Protein AF-A0A7S1AJP1-F1 (afdb_monomer_lite)

Sequence (208 aa):
EFGINFFIALSYRWLTKGHPDPEGFHLGIVTAFLKHYLDRYGLYDISNVGVFWDFGSLYQNTRVGNQEELFKEGLRASNRWYGSVHSVVWLQPHLPRDFEGAPYDQSGWCFVEASISSVIKGGDSRYDLGLLEIDDLLNKRIEWGSLRSGRMPPLSPARVAQKLKDEKKFTNDSDVEKVVMLYKSFFDTVSSSVEELEFFDCGWTAEH

Radius of gyration: 16.9 Å; chains: 1; bounding box: 44×38×43 Å

pLDDT: mean 88.77, std 7.85, range [38.59, 96.94]

Organism: Noctiluca scintillans (NCBI:txid2966)

Secondary structure (DSSP, 8-state):
---TTSEEEEEE--SSSS-S-TTSHHHHHHHHHHHHHHHHTT--SGGG-EEE-HHHHSPPSSP-TTHHHHHHHHHHHHHHHHH-TTSEEEEE----TT--S--GGGBHHHHHHHHHHHHS--GGGEEEGGGS-HHHHHHS---TTGGGTTPPPPPPHHHHHHHHHHT-B-SSTTHHHHHHHHHHHHHHHHHHH-S----TT----TT-

Structure (mmCIF, N/CA/C/O backbone):
data_AF-A0A7S1AJP1-F1
#
_entry.id   AF-A0A7S1AJP1-F1
#
loop_
_atom_site.group_PDB
_atom_site.id
_atom_site.type_symbol
_atom_site.label_atom_id
_atom_site.label_alt_id
_atom_site.label_comp_id
_atom_site.label_asym_id
_atom_site.label_entity_id
_atom_site.label_seq_id
_atom_site.pdbx_PDB_ins_code
_atom_site.Cartn_x
_atom_site.Cartn_y
_atom_site.Cartn_z
_atom_site.occupancy
_atom_site.B_iso_or_equiv
_atom_site.auth_seq_id
_atom_site.auth_comp_id
_atom_site.auth_asym_id
_atom_site.auth_atom_id
_atom_site.pdbx_PDB_model_num
ATOM 1 N N . GLU A 1 1 ? 16.947 16.618 -10.636 1.00 38.59 1 GLU A N 1
ATOM 2 C CA . GLU A 1 1 ? 15.549 16.150 -10.576 1.00 38.59 1 GLU A CA 1
ATOM 3 C C . GLU A 1 1 ? 15.550 14.747 -10.007 1.00 38.59 1 GLU A C 1
ATOM 5 O O . GLU A 1 1 ? 16.267 13.901 -10.526 1.00 38.59 1 GLU A O 1
ATOM 10 N N . PHE A 1 2 ? 14.848 14.514 -8.902 1.00 50.81 2 PHE A N 1
ATOM 11 C CA . PHE A 1 2 ? 14.665 13.156 -8.396 1.00 50.81 2 PHE A CA 1
ATOM 12 C C . PHE A 1 2 ? 13.562 12.499 -9.236 1.00 50.81 2 PHE A C 1
ATOM 14 O O . PHE A 1 2 ? 12.463 13.039 -9.326 1.00 50.81 2 PHE A O 1
ATOM 21 N N . GLY A 1 3 ? 13.878 11.394 -9.918 1.00 62.25 3 GLY A N 1
ATOM 22 C CA . GLY A 1 3 ? 12.909 10.651 -10.730 1.00 62.25 3 GLY A CA 1
ATOM 23 C C . GLY A 1 3 ? 11.814 9.987 -9.883 1.00 62.25 3 GLY A C 1
ATOM 24 O O . GLY A 1 3 ? 11.879 9.991 -8.655 1.00 62.25 3 GLY A O 1
ATOM 25 N N . ILE A 1 4 ? 10.842 9.351 -10.548 1.00 69.12 4 ILE A N 1
ATOM 26 C CA . ILE A 1 4 ? 9.683 8.654 -9.942 1.00 69.12 4 ILE A CA 1
ATOM 27 C C . ILE A 1 4 ? 10.036 7.664 -8.816 1.00 69.12 4 ILE A C 1
ATOM 29 O O . ILE A 1 4 ? 9.183 7.328 -8.005 1.00 69.12 4 ILE A O 1
ATOM 33 N N . ASN A 1 5 ? 11.294 7.224 -8.737 1.00 78.25 5 ASN A N 1
ATOM 34 C CA . ASN A 1 5 ? 11.760 6.201 -7.807 1.00 78.25 5 ASN A CA 1
ATOM 35 C C . ASN A 1 5 ? 12.020 6.709 -6.376 1.00 78.25 5 ASN A C 1
ATOM 37 O O . ASN A 1 5 ? 12.323 5.895 -5.507 1.00 78.25 5 ASN A O 1
ATOM 41 N N . PHE A 1 6 ? 11.931 8.020 -6.124 1.00 84.25 6 PHE A N 1
ATOM 42 C CA . PHE A 1 6 ? 12.255 8.617 -4.822 1.00 84.25 6 PHE A CA 1
ATOM 43 C C . PHE A 1 6 ? 11.183 8.366 -3.756 1.00 84.25 6 PHE A C 1
ATOM 45 O O . PHE A 1 6 ? 11.510 8.140 -2.594 1.00 84.25 6 PHE A O 1
ATOM 52 N N . PHE A 1 7 ? 9.902 8.437 -4.123 1.00 91.12 7 PHE A N 1
ATOM 53 C CA . PHE A 1 7 ? 8.809 8.402 -3.155 1.00 91.12 7 PHE A CA 1
ATOM 54 C C . PHE A 1 7 ? 8.041 7.086 -3.234 1.00 91.12 7 PHE A C 1
ATOM 56 O O . PHE A 1 7 ? 7.443 6.763 -4.261 1.00 91.12 7 PHE A O 1
ATOM 63 N N . ILE A 1 8 ? 8.042 6.342 -2.133 1.00 94.00 8 ILE A N 1
ATOM 64 C CA . ILE A 1 8 ? 7.454 5.010 -2.022 1.00 94.00 8 ILE A CA 1
ATOM 65 C C . ILE A 1 8 ? 6.241 5.082 -1.096 1.00 94.00 8 ILE A C 1
ATOM 67 O O . ILE A 1 8 ? 6.363 5.521 0.042 1.00 94.00 8 ILE A O 1
ATOM 71 N N . ALA A 1 9 ? 5.081 4.619 -1.546 1.00 95.19 9 ALA A N 1
ATOM 72 C CA . ALA A 1 9 ? 3.907 4.421 -0.703 1.00 95.19 9 ALA A CA 1
ATOM 73 C C . ALA A 1 9 ? 3.736 2.931 -0.387 1.00 95.19 9 ALA A C 1
ATOM 75 O O . ALA A 1 9 ? 3.595 2.106 -1.291 1.00 95.19 9 ALA A O 1
ATOM 76 N N . LEU A 1 10 ? 3.750 2.588 0.902 1.00 96.69 10 LEU A N 1
ATOM 77 C CA . LEU A 1 10 ? 3.613 1.213 1.373 1.00 96.69 10 LEU A CA 1
ATOM 78 C C . LEU A 1 10 ? 2.146 0.899 1.682 1.00 96.69 10 LEU A C 1
ATOM 80 O O . LEU A 1 10 ? 1.517 1.583 2.489 1.00 96.69 10 LEU A O 1
ATOM 84 N N . SER A 1 11 ? 1.610 -0.151 1.066 1.00 96.12 11 SER A N 1
ATOM 85 C CA . SER A 1 11 ? 0.332 -0.756 1.446 1.00 96.12 11 SER A CA 1
ATOM 86 C C . SER A 1 11 ? 0.603 -2.096 2.116 1.00 96.12 11 SER A C 1
ATOM 88 O O . SER A 1 11 ? 1.286 -2.949 1.552 1.00 96.12 11 SER A O 1
ATOM 90 N N . TYR A 1 12 ? 0.085 -2.287 3.324 1.00 96.62 12 TYR A N 1
ATOM 91 C CA . TYR A 1 12 ? 0.309 -3.488 4.126 1.00 96.62 12 TYR A CA 1
ATOM 92 C C . TYR A 1 12 ? -0.821 -3.665 5.142 1.00 96.62 12 TYR A C 1
ATOM 94 O O . TYR A 1 12 ? -1.623 -2.762 5.391 1.00 96.62 12 TYR A O 1
ATOM 102 N N . ARG A 1 13 ? -0.902 -4.854 5.738 1.00 96.00 13 ARG A N 1
ATOM 103 C CA . ARG A 1 13 ? -1.934 -5.179 6.720 1.00 96.00 13 ARG A CA 1
ATOM 104 C C . ARG A 1 13 ? -1.430 -4.909 8.135 1.00 96.00 13 ARG A C 1
ATOM 106 O O . ARG A 1 13 ? -0.468 -5.516 8.569 1.00 96.00 13 ARG A O 1
ATOM 113 N N . TRP A 1 14 ? -2.158 -4.101 8.905 1.00 94.88 14 TRP A N 1
ATOM 114 C CA . TRP A 1 14 ? -1.880 -3.954 10.341 1.00 94.88 14 TRP A CA 1
ATOM 115 C C . TRP A 1 14 ? -2.028 -5.287 11.099 1.00 94.88 14 TRP A C 1
ATOM 117 O O . TRP A 1 14 ? -3.131 -5.843 11.147 1.00 94.88 14 TRP A O 1
ATOM 127 N N . LEU A 1 15 ? -0.962 -5.762 11.744 1.00 95.31 15 LEU A N 1
ATOM 128 C CA . LEU A 1 15 ? -0.956 -7.024 12.494 1.00 95.31 15 LEU A CA 1
ATOM 129 C C . LEU A 1 15 ? -1.696 -6.925 13.831 1.00 95.31 15 LEU A C 1
ATOM 131 O O . LEU A 1 15 ? -2.292 -7.895 14.291 1.00 95.31 15 LEU A O 1
ATOM 135 N N . THR A 1 16 ? -1.709 -5.742 14.450 1.00 92.38 16 THR A N 1
ATOM 136 C CA . THR A 1 16 ? -2.459 -5.489 15.688 1.00 92.38 16 THR A CA 1
ATOM 137 C C . THR A 1 16 ? -3.200 -4.155 15.628 1.00 92.38 16 THR A C 1
ATOM 139 O O . THR A 1 16 ? -2.978 -3.349 14.728 1.00 92.38 16 THR A O 1
ATOM 142 N N . LYS A 1 17 ? -4.101 -3.905 16.589 1.00 88.00 17 LYS A N 1
ATOM 143 C CA . LYS A 1 17 ? -4.866 -2.645 16.671 1.00 88.00 17 LYS A CA 1
ATOM 144 C C . LYS A 1 17 ? -4.032 -1.440 17.124 1.00 88.00 17 LYS A C 1
ATOM 146 O O . LYS A 1 17 ? -4.431 -0.315 16.849 1.00 88.00 17 LYS A O 1
ATOM 151 N N . GLY A 1 18 ? -2.958 -1.669 17.881 1.00 88.31 18 GLY A N 1
ATOM 152 C CA . GLY A 1 18 ? -2.162 -0.605 18.497 1.00 88.31 18 GLY A CA 1
ATOM 153 C C . GLY A 1 18 ? -0.961 -0.229 17.642 1.00 88.31 18 GLY A C 1
ATOM 154 O O . GLY A 1 18 ? -0.922 0.853 17.070 1.00 88.31 18 GLY A O 1
ATOM 155 N N . HIS A 1 19 ? 0.002 -1.146 17.555 1.00 92.38 19 HIS A N 1
ATOM 156 C CA . HIS A 1 19 ? 1.160 -1.023 16.676 1.00 92.38 19 HIS A CA 1
ATOM 157 C C . HIS A 1 19 ? 0.993 -2.001 15.505 1.00 92.38 19 HIS A C 1
ATOM 159 O O . HIS A 1 19 ? 0.768 -3.191 15.742 1.00 92.38 19 HIS A O 1
ATOM 165 N N . PRO A 1 20 ? 1.088 -1.557 14.247 1.00 94.50 20 PRO A N 1
ATOM 166 C CA . PRO A 1 20 ? 0.773 -2.404 13.102 1.00 94.50 20 PRO A CA 1
ATOM 167 C C . PRO A 1 20 ? 1.834 -3.475 12.836 1.00 94.50 20 PRO A C 1
ATOM 169 O O . PRO A 1 20 ? 1.543 -4.437 12.138 1.00 94.50 20 PRO A O 1
ATOM 172 N N . ASP A 1 21 ? 3.036 -3.315 13.391 1.00 96.50 21 ASP A N 1
ATOM 173 C CA . ASP A 1 21 ? 4.170 -4.222 13.198 1.00 96.50 21 ASP A CA 1
ATOM 174 C C . ASP A 1 21 ? 5.029 -4.377 14.474 1.00 96.50 21 ASP A C 1
ATOM 176 O O . ASP A 1 21 ? 6.159 -3.896 14.518 1.00 96.50 21 ASP A O 1
ATOM 180 N N . PRO A 1 22 ? 4.474 -4.900 15.583 1.00 95.31 22 PRO A N 1
ATOM 181 C CA . PRO A 1 22 ? 5.121 -4.834 16.902 1.00 95.31 22 PRO A CA 1
ATOM 182 C C . PRO A 1 22 ? 6.473 -5.560 16.955 1.00 95.31 22 PRO A C 1
ATOM 184 O O . PRO A 1 22 ? 7.386 -5.098 17.630 1.00 95.31 22 PRO A O 1
ATOM 187 N N . GLU A 1 23 ? 6.606 -6.648 16.196 1.00 96.31 23 GLU A N 1
ATOM 188 C CA . GLU A 1 23 ? 7.813 -7.481 16.144 1.00 96.31 23 GLU A CA 1
ATOM 189 C C . GLU A 1 23 ? 8.713 -7.159 14.935 1.00 96.31 23 GLU A C 1
ATOM 191 O O . GLU A 1 23 ? 9.684 -7.866 14.673 1.00 96.31 23 GLU A O 1
ATOM 196 N N . GLY A 1 24 ? 8.400 -6.109 14.165 1.00 96.06 24 GLY A N 1
ATOM 197 C CA . GLY A 1 24 ? 9.205 -5.704 13.009 1.00 96.06 24 GLY A CA 1
ATOM 198 C C . GLY A 1 24 ? 9.153 -6.671 11.816 1.00 96.06 24 GLY A C 1
ATOM 199 O O . GLY A 1 24 ? 10.093 -6.706 11.018 1.00 96.06 24 GLY A O 1
ATOM 200 N N . PHE A 1 25 ? 8.088 -7.464 11.681 1.00 96.38 25 PHE A N 1
ATOM 201 C CA . PHE A 1 25 ? 7.885 -8.390 10.566 1.00 96.38 25 PHE A CA 1
ATOM 202 C C . PHE A 1 25 ? 7.838 -7.647 9.223 1.00 96.38 25 PHE A C 1
ATOM 204 O O . PHE A 1 25 ? 8.584 -7.972 8.294 1.00 96.38 25 PHE A O 1
ATOM 211 N N . HIS A 1 26 ? 7.002 -6.610 9.122 1.00 96.94 26 HIS A N 1
ATOM 212 C CA . HIS A 1 26 ? 6.927 -5.787 7.917 1.00 96.94 26 HIS A CA 1
ATOM 213 C C . HIS A 1 26 ? 8.214 -4.988 7.715 1.00 96.94 26 HIS A C 1
ATOM 215 O O . HIS A 1 26 ? 8.713 -4.928 6.592 1.00 96.94 26 HIS A O 1
ATOM 221 N N . LEU A 1 27 ? 8.798 -4.444 8.786 1.00 96.00 27 LEU A N 1
ATOM 222 C CA . LEU A 1 27 ? 10.066 -3.716 8.738 1.00 96.00 27 LEU A CA 1
ATOM 223 C C . LEU A 1 27 ? 11.202 -4.560 8.164 1.00 96.00 27 LEU A C 1
ATOM 225 O O . LEU A 1 27 ? 11.956 -4.058 7.329 1.00 96.00 27 LEU A O 1
ATOM 229 N N . GLY A 1 28 ? 11.304 -5.832 8.550 1.00 95.38 28 GLY A N 1
ATOM 230 C CA . GLY A 1 28 ? 12.299 -6.754 8.007 1.00 95.38 28 GLY A CA 1
ATOM 231 C C . GLY A 1 28 ? 12.177 -6.902 6.491 1.00 95.38 28 GLY A C 1
ATOM 232 O O . GLY A 1 28 ? 13.165 -6.755 5.769 1.00 95.38 28 GLY A O 1
ATOM 233 N N . ILE A 1 29 ? 10.955 -7.105 5.996 1.00 95.69 29 ILE A N 1
ATOM 234 C CA . ILE A 1 29 ? 10.696 -7.286 4.564 1.00 95.69 29 ILE A CA 1
ATOM 235 C C . ILE A 1 29 ? 10.913 -5.983 3.788 1.00 95.69 29 ILE A C 1
ATOM 237 O O . ILE A 1 29 ? 11.612 -5.982 2.775 1.00 95.69 29 ILE A O 1
ATOM 241 N N . VAL A 1 30 ? 10.372 -4.866 4.278 1.00 95.44 30 VAL A N 1
ATOM 242 C CA . VAL A 1 30 ? 10.534 -3.542 3.659 1.00 95.44 30 VAL A CA 1
ATOM 243 C C . VAL A 1 30 ? 12.012 -3.174 3.574 1.00 95.44 30 VAL A C 1
ATOM 245 O O . VAL A 1 30 ? 12.469 -2.730 2.526 1.00 95.44 30 VAL A O 1
ATOM 248 N N . THR A 1 31 ? 12.788 -3.419 4.632 1.00 93.56 31 THR A N 1
ATOM 249 C CA . THR A 1 31 ? 14.231 -3.139 4.649 1.00 93.56 31 THR A CA 1
ATOM 250 C C . THR A 1 31 ? 14.995 -4.036 3.678 1.00 93.56 31 THR A C 1
ATOM 252 O O . THR A 1 31 ? 15.899 -3.561 2.989 1.00 93.56 31 THR A O 1
ATOM 255 N N . ALA A 1 32 ? 14.655 -5.326 3.606 1.00 93.81 32 ALA A N 1
ATOM 256 C CA . ALA A 1 32 ? 15.276 -6.252 2.664 1.00 93.81 32 ALA A CA 1
ATOM 257 C C . ALA A 1 32 ? 15.012 -5.824 1.215 1.00 93.81 32 ALA A C 1
ATOM 259 O O . ALA A 1 32 ? 15.954 -5.666 0.439 1.00 93.81 32 ALA A O 1
ATOM 260 N N . PHE A 1 33 ? 13.752 -5.547 0.873 1.00 94.62 33 PHE A N 1
ATOM 261 C CA . PHE A 1 33 ? 13.379 -5.097 -0.465 1.00 94.62 33 PHE A CA 1
ATOM 262 C C . PHE A 1 33 ? 13.986 -3.733 -0.809 1.00 94.62 33 PHE A C 1
ATOM 264 O O . PHE A 1 33 ? 14.487 -3.543 -1.917 1.00 94.62 33 PHE A O 1
ATOM 271 N N . LEU A 1 34 ? 14.028 -2.805 0.152 1.00 93.12 34 LEU A N 1
ATOM 272 C CA . LEU A 1 34 ? 14.612 -1.483 -0.044 1.00 93.12 34 LEU A CA 1
ATOM 273 C C . LEU A 1 34 ? 16.091 -1.555 -0.433 1.00 93.12 34 LEU A C 1
ATOM 275 O O . LEU A 1 34 ? 16.508 -0.805 -1.306 1.00 93.12 34 LEU A O 1
ATOM 279 N N . LYS A 1 35 ? 16.880 -2.479 0.129 1.00 91.31 35 LYS A N 1
ATOM 280 C CA . LYS A 1 35 ? 18.285 -2.664 -0.281 1.00 91.31 35 LYS A CA 1
ATOM 281 C C . LYS A 1 35 ? 18.412 -3.014 -1.765 1.00 91.31 35 LYS A C 1
ATOM 283 O O . LYS A 1 35 ? 19.221 -2.410 -2.463 1.00 91.31 35 LYS A O 1
ATOM 288 N N . HIS A 1 36 ? 17.589 -3.943 -2.252 1.00 91.94 36 HIS A N 1
ATOM 289 C CA . HIS A 1 36 ? 17.562 -4.312 -3.673 1.00 91.94 36 HIS A CA 1
ATOM 290 C C . HIS A 1 36 ? 17.064 -3.169 -4.554 1.00 91.94 36 HIS A C 1
ATOM 292 O O . HIS A 1 36 ? 17.570 -2.963 -5.653 1.00 91.94 36 HIS A O 1
ATOM 298 N N . TYR A 1 37 ? 16.076 -2.419 -4.074 1.00 91.81 37 TYR A N 1
ATOM 299 C CA . TYR A 1 37 ? 15.528 -1.270 -4.784 1.00 91.81 37 TYR A CA 1
ATOM 300 C C . TYR A 1 37 ? 16.566 -0.155 -4.945 1.00 91.81 37 TYR A C 1
ATOM 302 O O . TYR A 1 37 ? 16.746 0.372 -6.042 1.00 91.81 37 TYR A O 1
ATOM 310 N N . LEU A 1 38 ? 17.288 0.164 -3.871 1.00 90.94 38 LEU A N 1
ATOM 311 C CA . LEU A 1 38 ? 18.374 1.135 -3.881 1.00 90.94 38 LEU A CA 1
ATOM 312 C C . LEU A 1 38 ? 19.472 0.734 -4.883 1.00 90.94 38 LEU A C 1
ATOM 314 O O . LEU A 1 38 ? 19.843 1.545 -5.729 1.00 90.94 38 LEU A O 1
ATOM 318 N N . ASP A 1 39 ? 19.911 -0.530 -4.861 1.00 89.62 39 ASP A N 1
ATOM 319 C CA . ASP A 1 39 ? 20.897 -1.068 -5.812 1.00 89.62 39 ASP A CA 1
ATOM 320 C C . ASP A 1 39 ? 20.411 -0.982 -7.269 1.00 89.62 39 ASP A C 1
ATOM 322 O O . ASP A 1 39 ? 21.100 -0.426 -8.126 1.00 89.62 39 ASP A O 1
ATOM 326 N N . ARG A 1 40 ? 19.176 -1.431 -7.545 1.00 88.25 40 ARG A N 1
ATOM 327 C CA . ARG A 1 40 ? 18.570 -1.398 -8.890 1.00 88.25 40 ARG A CA 1
ATOM 328 C C . ARG A 1 40 ? 18.596 -0.008 -9.515 1.00 88.25 40 ARG A C 1
ATOM 330 O O . ARG A 1 40 ? 18.800 0.111 -10.723 1.00 88.25 40 ARG A O 1
ATOM 337 N N . TYR A 1 41 ? 18.312 1.015 -8.719 1.00 87.94 41 TYR A N 1
ATOM 338 C CA . TYR A 1 41 ? 18.176 2.386 -9.202 1.00 87.94 41 TYR A CA 1
ATOM 339 C C . TYR A 1 41 ? 19.430 3.238 -8.967 1.00 87.94 41 TYR A C 1
ATOM 341 O O . TYR A 1 41 ? 19.399 4.435 -9.250 1.00 87.94 41 TYR A O 1
ATOM 349 N N . GLY A 1 42 ? 20.531 2.645 -8.487 1.00 86.88 42 GLY A N 1
ATOM 350 C CA . GLY A 1 42 ? 21.775 3.366 -8.206 1.00 86.88 42 GLY A CA 1
ATOM 351 C C . GLY A 1 42 ? 21.612 4.445 -7.131 1.00 86.88 42 GLY A C 1
ATOM 352 O O . GLY A 1 42 ? 22.249 5.495 -7.203 1.00 86.88 42 GLY A O 1
ATOM 353 N N . LEU A 1 43 ? 20.721 4.216 -6.166 1.00 84.19 43 LEU A N 1
ATOM 354 C CA . LEU A 1 43 ? 20.477 5.092 -5.025 1.00 84.19 43 LEU A CA 1
ATOM 355 C C . LEU A 1 43 ? 21.369 4.617 -3.876 1.00 84.19 43 LEU A C 1
ATOM 357 O O . LEU A 1 43 ? 21.050 3.667 -3.173 1.00 84.19 43 LEU A O 1
ATOM 361 N N . TYR A 1 44 ? 22.531 5.240 -3.710 1.00 76.25 44 TYR A N 1
ATOM 362 C CA . TYR A 1 44 ? 23.553 4.740 -2.783 1.00 76.25 44 TYR A CA 1
ATOM 363 C C . TYR A 1 44 ? 23.326 5.147 -1.318 1.00 76.25 44 TYR A C 1
ATOM 365 O O . TYR A 1 44 ? 24.053 4.681 -0.442 1.00 76.25 44 TYR A O 1
ATOM 373 N N . ASP A 1 45 ? 22.333 5.997 -1.041 1.00 80.19 45 ASP A N 1
ATOM 374 C CA . ASP A 1 45 ? 21.975 6.441 0.306 1.00 80.19 45 ASP A CA 1
ATOM 375 C C . ASP A 1 45 ? 20.455 6.351 0.529 1.00 80.19 45 ASP A C 1
ATOM 377 O O . ASP A 1 45 ? 19.652 6.750 -0.315 1.00 80.19 45 ASP A O 1
ATOM 381 N N . ILE A 1 46 ? 20.053 5.864 1.705 1.00 79.50 46 ILE A N 1
ATOM 382 C CA . ILE A 1 46 ? 18.655 5.833 2.148 1.00 79.50 46 ILE A CA 1
ATOM 383 C C . ILE A 1 46 ? 18.049 7.240 2.242 1.00 79.50 46 ILE A C 1
ATOM 385 O O . ILE A 1 46 ? 16.841 7.395 2.094 1.00 79.50 46 ILE A O 1
ATOM 389 N N . SER A 1 47 ? 18.876 8.280 2.409 1.00 83.62 47 SER A N 1
ATOM 390 C CA . SER A 1 47 ? 18.443 9.680 2.327 1.00 83.62 47 SER A CA 1
ATOM 391 C C . SER A 1 47 ? 17.901 10.069 0.942 1.00 83.62 47 SER A C 1
ATOM 393 O O . SER A 1 47 ? 17.301 11.131 0.781 1.00 83.62 47 SER A O 1
ATOM 395 N N . ASN A 1 48 ? 18.090 9.215 -0.071 1.00 84.44 48 ASN A N 1
ATOM 396 C CA . ASN A 1 48 ? 17.588 9.405 -1.429 1.00 84.44 48 ASN A CA 1
ATOM 397 C C . ASN A 1 48 ? 16.205 8.787 -1.659 1.00 84.44 48 ASN A C 1
ATOM 399 O O . ASN A 1 48 ? 15.759 8.749 -2.804 1.00 84.44 48 ASN A O 1
ATOM 403 N N . VAL A 1 49 ? 15.531 8.297 -0.616 1.00 90.44 49 VAL A N 1
ATOM 404 C CA . VAL A 1 49 ? 14.148 7.827 -0.715 1.00 90.44 49 VAL A CA 1
ATOM 405 C C . VAL A 1 49 ? 13.295 8.338 0.443 1.00 90.44 49 VAL A C 1
ATOM 407 O O . VAL A 1 49 ? 13.756 8.483 1.574 1.00 90.44 49 VAL A O 1
ATOM 410 N N . GLY A 1 50 ? 12.019 8.581 0.165 1.00 92.50 50 GLY A N 1
ATOM 411 C CA . GLY A 1 50 ? 10.987 8.811 1.168 1.00 92.50 50 GLY A CA 1
ATOM 412 C C . GLY A 1 50 ? 9.987 7.663 1.152 1.00 92.50 50 GLY A C 1
ATOM 413 O O . GLY A 1 50 ? 9.417 7.370 0.104 1.00 92.50 50 GLY A O 1
ATOM 414 N N . VAL A 1 51 ? 9.750 7.032 2.303 1.00 93.75 51 VAL A N 1
ATOM 415 C CA . VAL A 1 51 ? 8.721 5.993 2.443 1.00 93.75 51 VAL A CA 1
ATOM 416 C C . VAL A 1 51 ? 7.534 6.571 3.201 1.00 93.75 51 VAL A C 1
ATOM 418 O O . VAL A 1 51 ? 7.624 6.853 4.394 1.00 93.75 51 VAL A O 1
ATOM 421 N N . PHE A 1 52 ? 6.405 6.721 2.514 1.00 95.00 52 PHE A N 1
ATOM 422 C CA . PHE A 1 52 ? 5.117 6.898 3.160 1.00 95.00 52 PHE A CA 1
ATOM 423 C C . PHE A 1 52 ? 4.678 5.561 3.754 1.00 95.00 52 PHE A C 1
ATOM 425 O O . PHE A 1 52 ? 4.206 4.659 3.057 1.00 95.00 52 PHE A O 1
ATOM 432 N N . TRP A 1 53 ? 4.860 5.462 5.065 1.00 94.81 53 TRP A N 1
ATOM 433 C CA . TRP A 1 53 ? 4.388 4.369 5.900 1.00 94.81 53 TRP A CA 1
ATOM 434 C C . TRP A 1 53 ? 3.314 4.928 6.827 1.00 94.81 53 TRP A C 1
ATOM 436 O O . TRP A 1 53 ? 3.640 5.689 7.736 1.00 94.81 53 TRP A O 1
ATOM 446 N N . ASP A 1 54 ? 2.048 4.595 6.577 1.00 91.19 54 ASP A N 1
ATOM 447 C CA . ASP A 1 54 ? 0.867 5.202 7.210 1.00 91.19 54 ASP A CA 1
ATOM 448 C C . ASP A 1 54 ? 1.007 5.472 8.724 1.00 91.19 54 ASP A C 1
ATOM 450 O O . ASP A 1 54 ? 0.793 6.593 9.179 1.00 91.19 54 ASP A O 1
ATOM 454 N N . PHE A 1 55 ? 1.446 4.485 9.499 1.00 93.25 55 PHE A N 1
ATOM 455 C CA . PHE A 1 55 ? 1.579 4.550 10.943 1.00 93.25 55 PHE A CA 1
ATOM 456 C C . PHE A 1 55 ? 2.690 5.503 11.375 1.00 93.25 55 PHE A C 1
ATOM 458 O O . PHE A 1 55 ? 2.489 6.313 12.276 1.00 93.25 55 PHE A O 1
ATOM 465 N N . GLY A 1 56 ? 3.843 5.440 10.702 1.00 92.50 56 GLY A N 1
ATOM 466 C CA . GLY A 1 56 ? 4.975 6.332 10.957 1.00 92.50 56 GLY A CA 1
ATOM 467 C C . GLY A 1 56 ? 4.796 7.738 10.376 1.00 92.50 56 GLY A C 1
ATOM 468 O O . GLY A 1 56 ? 5.481 8.665 10.799 1.00 92.50 56 GLY A O 1
ATOM 469 N N . SER A 1 57 ? 3.880 7.907 9.420 1.00 94.44 57 SER A N 1
ATOM 470 C CA . SER A 1 57 ? 3.674 9.157 8.676 1.00 94.44 57 SER A CA 1
ATOM 471 C C . SER A 1 57 ? 2.474 9.968 9.169 1.00 94.44 57 SER A C 1
ATOM 473 O O . SER A 1 57 ? 2.363 11.150 8.849 1.00 94.44 57 SER A O 1
ATOM 475 N N . LEU A 1 58 ? 1.560 9.354 9.925 1.00 93.56 58 LEU A N 1
ATOM 476 C CA . LEU A 1 58 ? 0.343 9.983 10.438 1.00 93.56 58 LEU A CA 1
ATOM 477 C C . LEU A 1 58 ? 0.320 9.966 11.971 1.00 93.56 58 LEU A C 1
ATOM 479 O O . LEU A 1 58 ? 0.859 9.063 12.607 1.00 93.56 58 LEU A O 1
ATOM 483 N N . TYR A 1 59 ? -0.358 10.942 12.582 1.00 94.50 59 TYR A N 1
ATOM 484 C CA . TYR A 1 59 ? -0.538 10.952 14.035 1.00 94.50 59 TYR A CA 1
ATOM 485 C C . TYR A 1 59 ? -1.401 9.777 14.510 1.00 94.50 59 TYR A C 1
ATOM 487 O O . TYR A 1 59 ? -2.522 9.568 14.036 1.00 94.50 59 TYR A O 1
ATOM 495 N N . GLN A 1 60 ? -0.906 9.063 15.517 1.00 92.00 60 GLN A N 1
ATOM 496 C CA . GLN A 1 60 ? -1.585 7.928 16.141 1.00 92.00 60 GLN A CA 1
ATOM 497 C C . GLN A 1 60 ? -2.327 8.348 17.413 1.00 92.00 60 GLN A C 1
ATOM 499 O O . GLN A 1 60 ? -2.136 9.447 17.931 1.00 92.00 60 GLN A O 1
ATOM 504 N N . ASN A 1 61 ? -3.206 7.481 17.911 1.00 87.81 61 ASN A N 1
ATOM 505 C CA . ASN A 1 61 ? -3.927 7.746 19.155 1.00 87.81 61 ASN A CA 1
ATOM 506 C C . ASN A 1 61 ? -3.011 7.598 20.388 1.00 87.81 61 ASN A C 1
ATOM 508 O O . ASN A 1 61 ? -2.142 6.732 20.402 1.00 87.81 61 ASN A O 1
ATOM 512 N N . THR A 1 62 ? -3.205 8.369 21.464 1.00 90.81 62 THR A N 1
ATOM 513 C CA . THR A 1 62 ? -4.171 9.479 21.627 1.00 90.81 62 THR A CA 1
ATOM 514 C C . THR A 1 62 ? -3.595 10.792 21.088 1.00 90.81 62 THR A C 1
ATOM 516 O O . THR A 1 62 ? -2.521 11.215 21.510 1.00 90.81 62 THR A O 1
ATOM 519 N N . ARG A 1 63 ? -4.328 11.456 20.187 1.00 93.69 63 ARG A N 1
ATOM 520 C CA . ARG A 1 63 ? -3.914 12.714 19.545 1.00 93.69 63 ARG A CA 1
ATOM 521 C C . ARG A 1 63 ? -4.164 13.926 20.443 1.00 93.69 63 ARG A C 1
ATOM 523 O O . ARG A 1 63 ? -5.180 13.984 21.133 1.00 93.69 63 ARG A O 1
ATOM 530 N N . VAL A 1 64 ? -3.274 14.916 20.396 1.00 94.50 64 VAL A N 1
ATOM 531 C CA . VAL A 1 64 ? -3.345 16.159 21.189 1.00 94.50 64 VAL A CA 1
ATOM 532 C C . VAL A 1 64 ? -3.247 17.414 20.318 1.00 94.50 64 VAL A C 1
ATOM 534 O O . VAL A 1 64 ? -2.575 17.421 19.290 1.00 94.50 64 VAL A O 1
ATOM 537 N N . GLY A 1 65 ? -3.900 18.506 20.726 1.00 94.88 65 GLY A N 1
ATOM 538 C CA . GLY A 1 65 ? -3.856 19.776 19.990 1.00 94.88 65 GLY A CA 1
ATOM 539 C C . GLY A 1 65 ? -4.416 19.656 18.567 1.00 94.88 65 GLY A C 1
ATOM 540 O O . GLY A 1 65 ? -5.519 19.150 18.375 1.00 94.88 65 GLY A O 1
ATOM 541 N N . ASN A 1 66 ? -3.649 20.099 17.568 1.00 95.81 66 ASN A N 1
ATOM 542 C CA . ASN A 1 66 ? -4.028 20.039 16.150 1.00 95.81 66 ASN A CA 1
ATOM 543 C C . ASN A 1 66 ? -3.758 18.674 15.484 1.00 95.81 66 ASN A C 1
ATOM 545 O O . ASN A 1 66 ? -3.998 18.513 14.289 1.00 95.81 66 ASN A O 1
ATOM 549 N N . GLN A 1 67 ? -3.279 17.670 16.224 1.00 96.56 67 GLN A N 1
ATOM 550 C CA . GLN A 1 67 ? -2.933 16.365 15.652 1.00 96.56 67 GLN A CA 1
ATOM 551 C C . GLN A 1 67 ? -4.131 15.636 15.028 1.00 96.56 67 GLN A C 1
ATOM 553 O O . GLN A 1 67 ? -3.961 14.921 14.046 1.00 96.56 67 GLN A O 1
ATOM 558 N N . GLU A 1 68 ? -5.342 15.805 15.566 1.00 95.12 68 GLU A N 1
ATOM 559 C CA . GLU A 1 68 ? -6.561 15.207 14.998 1.00 95.12 68 GLU A CA 1
ATOM 560 C C . GLU A 1 68 ? -6.914 15.801 13.626 1.00 95.12 68 GLU A C 1
ATOM 562 O O . GLU A 1 68 ? -7.353 15.084 12.726 1.00 95.12 68 GLU A O 1
ATOM 567 N N . GLU A 1 69 ? -6.702 17.105 13.449 1.00 94.94 69 GLU A N 1
ATOM 568 C CA . GLU A 1 69 ? -6.886 17.789 12.169 1.00 94.94 69 GLU A CA 1
ATOM 569 C C . GLU A 1 69 ? -5.823 17.338 11.163 1.00 94.94 69 GLU A C 1
ATOM 571 O O . GLU A 1 69 ? -6.169 16.844 10.090 1.00 94.94 69 GLU A O 1
ATOM 576 N N . LEU A 1 70 ? -4.548 17.366 11.562 1.00 95.06 70 LEU A N 1
ATOM 577 C CA . LEU A 1 70 ? -3.431 16.918 10.726 1.00 95.06 70 LEU A CA 1
ATOM 578 C C . LEU A 1 70 ? -3.538 15.435 10.344 1.00 95.06 70 LEU A C 1
ATOM 580 O O . LEU A 1 70 ? -3.205 15.062 9.221 1.00 95.06 70 LEU A O 1
ATOM 584 N N . PHE A 1 71 ? -4.051 14.579 11.233 1.00 93.06 71 PHE A N 1
ATOM 585 C CA . PHE A 1 71 ? -4.347 13.186 10.900 1.00 93.06 71 PHE A CA 1
ATOM 586 C C . PHE A 1 71 ? -5.402 13.083 9.797 1.00 93.06 71 PHE A C 1
ATOM 588 O O . PHE A 1 71 ? -5.211 12.336 8.841 1.00 93.06 71 PHE A O 1
ATOM 595 N N . LYS A 1 72 ? -6.509 13.828 9.904 1.00 89.62 72 LYS A N 1
ATOM 596 C CA . LYS A 1 72 ? -7.572 13.819 8.888 1.00 89.62 72 LYS A CA 1
ATOM 597 C C . LYS A 1 72 ? -7.075 14.344 7.548 1.00 89.62 72 LYS A C 1
ATOM 599 O O . LYS A 1 72 ? -7.430 13.780 6.514 1.00 89.62 72 LYS A O 1
ATOM 604 N N . GLU A 1 73 ? -6.271 15.401 7.552 1.00 90.62 73 GLU A N 1
ATOM 605 C CA . GLU A 1 73 ? -5.652 15.939 6.340 1.00 90.62 73 GLU A CA 1
ATOM 606 C C . GLU A 1 73 ? -4.687 14.935 5.709 1.00 90.62 73 GLU A C 1
ATOM 608 O O . GLU A 1 73 ? -4.812 14.632 4.522 1.00 90.62 73 GLU A O 1
ATOM 613 N N . GLY A 1 74 ? -3.790 14.353 6.507 1.00 90.94 74 GLY A N 1
ATOM 614 C CA . GLY A 1 74 ? -2.839 13.344 6.049 1.00 90.94 74 GLY A CA 1
ATOM 615 C C . GLY A 1 74 ? -3.524 12.083 5.519 1.00 90.94 74 GLY A C 1
ATOM 616 O O . GLY A 1 74 ? -3.164 11.593 4.451 1.00 90.94 74 GLY A O 1
ATOM 617 N N . LEU A 1 75 ? -4.569 11.602 6.197 1.00 87.94 75 LEU A N 1
ATOM 618 C CA . LEU A 1 75 ? -5.357 10.451 5.754 1.00 87.94 75 LEU A CA 1
ATOM 619 C C . LEU A 1 75 ? -6.123 10.738 4.454 1.00 87.94 75 LEU A C 1
ATOM 621 O O . LEU A 1 75 ? -6.252 9.864 3.610 1.00 87.94 75 LEU A O 1
ATOM 625 N N . ARG A 1 76 ? -6.623 11.961 4.245 1.00 82.75 76 ARG A N 1
ATOM 626 C CA . ARG A 1 76 ? -7.214 12.344 2.948 1.00 82.75 76 ARG A CA 1
ATOM 627 C C . ARG A 1 76 ? -6.154 12.436 1.851 1.00 82.75 76 ARG A C 1
ATOM 629 O O . ARG A 1 76 ? -6.435 12.120 0.696 1.00 82.75 76 ARG A O 1
ATOM 636 N N . ALA A 1 77 ? -4.951 12.890 2.196 1.00 83.81 77 ALA A N 1
ATOM 637 C CA . ALA A 1 77 ? -3.839 13.013 1.264 1.00 83.81 77 ALA A CA 1
ATOM 638 C C . ALA A 1 77 ? -3.215 11.658 0.891 1.00 83.81 77 ALA A C 1
ATOM 640 O O . ALA A 1 77 ? -2.670 11.552 -0.207 1.00 83.81 77 ALA A O 1
ATOM 641 N N . SER A 1 78 ? -3.330 10.622 1.732 1.00 83.38 78 SER A N 1
ATOM 642 C CA . SER A 1 78 ? -2.705 9.310 1.496 1.00 83.38 78 SER A CA 1
ATOM 643 C C . SER A 1 78 ? -3.111 8.678 0.164 1.00 83.38 78 SER A C 1
ATOM 645 O O . SER A 1 78 ? -2.267 8.144 -0.552 1.00 83.38 78 SER A O 1
ATOM 647 N N . ASN A 1 79 ? -4.365 8.838 -0.259 1.00 77.38 79 ASN A N 1
ATOM 648 C CA . ASN A 1 79 ? -4.822 8.355 -1.565 1.00 77.38 79 ASN A CA 1
ATOM 649 C C . ASN A 1 79 ? -4.089 8.995 -2.738 1.00 77.38 79 ASN A C 1
ATOM 651 O O . ASN A 1 79 ? -3.916 8.353 -3.771 1.00 77.38 79 ASN A O 1
ATOM 655 N N . ARG A 1 80 ? -3.647 10.252 -2.600 1.00 82.44 80 ARG A N 1
ATOM 656 C CA . ARG A 1 80 ? -2.825 10.887 -3.633 1.00 82.44 80 ARG A CA 1
ATOM 657 C C . ARG A 1 80 ? -1.489 10.175 -3.738 1.00 82.44 80 ARG A C 1
ATOM 659 O O . ARG A 1 80 ? -1.003 10.002 -4.842 1.00 82.44 80 ARG A O 1
ATOM 666 N N . TRP A 1 81 ? -0.924 9.709 -2.629 1.00 85.31 81 TRP A N 1
ATOM 667 C CA . TRP A 1 81 ? 0.319 8.942 -2.634 1.00 85.31 81 TRP A CA 1
ATOM 668 C C . TRP A 1 81 ? 0.139 7.572 -3.275 1.00 85.31 81 TRP A C 1
ATOM 670 O O . TRP A 1 81 ? 0.929 7.218 -4.143 1.00 85.31 81 TRP A O 1
ATOM 680 N N . TYR A 1 82 ? -0.924 6.834 -2.952 1.00 88.94 82 TYR A N 1
ATOM 681 C CA . TYR A 1 82 ? -1.205 5.563 -3.630 1.00 88.94 82 TYR A CA 1
ATOM 682 C C . TYR A 1 82 ? -1.544 5.762 -5.112 1.00 88.94 82 TYR A C 1
ATOM 684 O O . TYR A 1 82 ? -1.151 4.954 -5.948 1.00 88.94 82 TYR A O 1
ATOM 692 N N . GLY A 1 83 ? -2.204 6.865 -5.463 1.00 86.62 83 GLY A N 1
ATOM 693 C CA . GLY A 1 83 ? -2.655 7.158 -6.821 1.00 86.62 83 GLY A CA 1
ATOM 694 C C . GLY A 1 83 ? -1.639 7.865 -7.718 1.00 86.62 83 GLY A C 1
ATOM 695 O O . GLY A 1 83 ? -1.704 7.689 -8.918 1.00 86.62 83 GLY A O 1
ATOM 696 N N . SER A 1 84 ? -0.670 8.616 -7.190 1.00 86.00 84 SER A N 1
ATOM 697 C CA . SER A 1 84 ? 0.177 9.546 -7.968 1.00 86.00 84 SER A CA 1
ATOM 698 C C . SER A 1 84 ? 1.122 8.868 -8.964 1.00 86.00 84 SER A C 1
ATOM 700 O O . SER A 1 84 ? 1.880 7.981 -8.596 1.00 86.00 84 SER A O 1
ATOM 702 N N . VAL A 1 85 ? 1.201 9.351 -10.204 1.00 84.06 85 VAL A N 1
ATOM 703 C CA . VAL A 1 85 ? 2.208 8.884 -11.185 1.00 84.06 85 VAL A CA 1
ATOM 704 C C . VAL A 1 85 ? 3.661 9.174 -10.771 1.00 84.06 85 VAL A C 1
ATOM 706 O O . VAL A 1 85 ? 4.593 8.628 -11.350 1.00 84.06 85 VAL A O 1
ATOM 709 N N . HIS A 1 86 ? 3.866 10.012 -9.751 1.00 86.12 86 HIS A N 1
ATOM 710 C CA . HIS A 1 86 ? 5.183 10.356 -9.207 1.00 86.12 86 HIS A CA 1
ATOM 711 C C . HIS A 1 86 ? 5.557 9.558 -7.950 1.00 86.12 86 HIS A C 1
ATOM 713 O O . HIS A 1 86 ? 6.512 9.917 -7.263 1.00 86.12 86 HIS A O 1
ATOM 719 N N . SER A 1 87 ? 4.802 8.508 -7.621 1.00 90.12 87 SER A N 1
ATOM 720 C CA . SER A 1 87 ? 5.123 7.583 -6.536 1.00 90.12 87 SER A CA 1
ATOM 721 C C . SER A 1 87 ? 5.219 6.149 -7.035 1.00 90.12 87 SER A C 1
ATOM 723 O O . SER A 1 87 ? 4.477 5.726 -7.926 1.00 90.12 87 SER A O 1
ATOM 725 N N . VAL A 1 88 ? 6.086 5.378 -6.386 1.00 92.38 88 VAL A N 1
ATOM 726 C CA . VAL A 1 88 ? 6.106 3.921 -6.488 1.00 92.38 88 VAL A CA 1
ATOM 727 C C . VAL A 1 88 ? 5.265 3.345 -5.356 1.00 92.38 88 VAL A C 1
ATOM 729 O O . VAL A 1 88 ? 5.395 3.764 -4.210 1.00 92.38 88 VAL A O 1
ATOM 732 N N . VAL A 1 89 ? 4.393 2.384 -5.649 1.00 94.00 89 VAL A N 1
ATOM 733 C CA . VAL A 1 89 ? 3.617 1.684 -4.615 1.00 94.00 89 VAL A CA 1
ATOM 734 C C . VAL A 1 89 ? 4.174 0.290 -4.391 1.00 94.00 89 VAL A C 1
ATOM 736 O O . VAL A 1 89 ? 4.355 -0.471 -5.340 1.00 94.00 89 VAL A O 1
ATOM 739 N N . TRP A 1 90 ? 4.416 -0.050 -3.130 1.00 95.62 90 TRP A N 1
ATOM 740 C CA . TRP A 1 90 ? 4.754 -1.405 -2.707 1.00 95.62 90 TRP A CA 1
ATOM 741 C C . TRP A 1 90 ? 3.544 -2.019 -2.022 1.00 95.62 90 TRP A C 1
ATOM 743 O O . TRP A 1 90 ? 3.073 -1.498 -1.009 1.00 95.62 90 TRP A O 1
ATOM 753 N N . LEU A 1 91 ? 3.045 -3.120 -2.574 1.00 95.56 91 LEU A N 1
ATOM 754 C CA . LEU A 1 91 ? 2.055 -3.949 -1.904 1.00 95.56 91 LEU A CA 1
ATOM 755 C C . LEU A 1 91 ? 2.792 -5.029 -1.137 1.00 95.56 91 LEU A C 1
ATOM 757 O O . LEU A 1 91 ? 3.509 -5.833 -1.728 1.00 95.56 91 LEU A O 1
ATOM 761 N N . GLN A 1 92 ? 2.614 -5.034 0.175 1.00 96.56 92 GLN A N 1
ATOM 762 C CA . GLN A 1 92 ? 3.180 -6.031 1.055 1.00 96.56 92 GLN A CA 1
ATOM 763 C C . GLN A 1 92 ? 2.059 -6.894 1.668 1.00 96.56 92 GLN A C 1
ATOM 765 O O . GLN A 1 92 ? 1.552 -6.564 2.746 1.00 96.56 92 GLN A O 1
ATOM 770 N N . PRO A 1 93 ? 1.678 -8.003 1.000 1.00 96.19 93 PRO A N 1
ATOM 771 C CA . PRO A 1 93 ? 0.636 -8.905 1.471 1.00 96.19 93 PRO A CA 1
ATOM 772 C C . PRO A 1 93 ? 1.108 -10.022 2.416 1.00 96.19 93 PRO A C 1
ATOM 774 O O . PRO A 1 93 ? 0.256 -10.715 2.968 1.00 96.19 93 PRO A O 1
ATOM 777 N N . HIS A 1 94 ? 2.417 -10.228 2.605 1.00 96.38 94 HIS A N 1
ATOM 778 C CA . HIS A 1 94 ? 2.959 -11.236 3.522 1.00 96.38 94 HIS A CA 1
ATOM 779 C C . HIS A 1 94 ? 2.498 -10.988 4.955 1.00 96.38 94 HIS A C 1
ATOM 781 O O . HIS A 1 94 ? 2.403 -9.846 5.411 1.00 96.38 94 HIS A O 1
ATOM 787 N N . LEU A 1 95 ? 2.266 -12.082 5.677 1.00 96.69 95 LEU A N 1
ATOM 788 C CA . LEU A 1 95 ? 1.780 -12.095 7.053 1.00 96.69 95 LEU A CA 1
ATOM 789 C C . LEU A 1 95 ? 2.565 -13.133 7.870 1.00 96.69 95 LEU A C 1
ATOM 791 O O . LEU A 1 95 ? 3.017 -14.134 7.302 1.00 96.69 95 LEU A O 1
ATOM 795 N N . PRO A 1 96 ? 2.712 -12.938 9.193 1.00 96.06 96 PRO A N 1
ATOM 796 C CA . PRO A 1 96 ? 3.191 -13.987 10.084 1.00 96.06 96 PRO A CA 1
ATOM 797 C C . PRO A 1 96 ? 2.360 -15.268 9.932 1.00 96.06 96 PRO A C 1
ATOM 799 O O . PRO A 1 96 ? 1.149 -15.211 9.714 1.00 96.06 96 PRO A O 1
ATOM 802 N N . ARG A 1 97 ? 3.004 -16.436 10.056 1.00 92.75 97 ARG A N 1
ATOM 803 C CA . ARG A 1 97 ? 2.349 -17.746 9.852 1.00 92.75 97 ARG A CA 1
ATOM 804 C C . ARG A 1 97 ? 1.184 -17.996 10.814 1.00 92.75 97 ARG A C 1
ATOM 806 O O . ARG A 1 97 ? 0.273 -18.745 10.484 1.00 92.75 97 ARG A O 1
ATOM 813 N N . ASP A 1 98 ? 1.248 -17.398 11.992 1.00 93.31 98 ASP A N 1
ATOM 814 C CA . ASP A 1 98 ? 0.297 -17.486 13.097 1.00 93.31 98 ASP A CA 1
ATOM 815 C C . ASP A 1 98 ? -0.685 -16.302 13.145 1.00 93.31 98 ASP A C 1
ATOM 817 O O . ASP A 1 98 ? -1.418 -16.139 14.117 1.00 93.31 98 ASP A O 1
ATOM 821 N N . PHE A 1 99 ? -0.732 -15.463 12.106 1.00 95.06 99 PHE A N 1
ATOM 822 C CA . PHE A 1 99 ? -1.653 -14.334 12.065 1.00 95.06 99 PHE A CA 1
ATOM 823 C C . PHE A 1 99 ? -3.116 -14.788 11.919 1.00 95.06 99 PHE A C 1
ATOM 825 O O . PHE A 1 99 ? -3.524 -15.320 10.889 1.00 95.06 99 PHE A O 1
ATOM 832 N N . GLU A 1 100 ? -3.933 -14.506 12.935 1.00 91.31 100 GLU A N 1
ATOM 833 C CA . GLU A 1 100 ? -5.355 -14.893 12.987 1.00 91.31 100 GLU A CA 1
ATOM 834 C C . GLU A 1 100 ? -6.313 -13.861 12.351 1.00 91.31 100 GLU A C 1
ATOM 836 O O . GLU A 1 100 ? -7.535 -14.034 12.346 1.00 91.31 100 GLU A O 1
ATOM 841 N N . GLY A 1 101 ? -5.787 -12.745 11.840 1.00 91.00 101 GLY A N 1
ATOM 842 C CA . GLY A 1 101 ? -6.591 -11.667 11.272 1.00 91.00 101 GLY A CA 1
ATOM 843 C C . GLY A 1 101 ? -7.004 -11.885 9.814 1.00 91.00 101 GLY A C 1
ATOM 844 O O . GLY A 1 101 ? -6.682 -12.873 9.163 1.00 91.00 101 GLY A O 1
ATOM 845 N N . ALA A 1 102 ? -7.736 -10.908 9.272 1.00 93.12 102 ALA A N 1
ATOM 846 C CA . ALA A 1 102 ? -8.077 -10.889 7.852 1.00 93.12 102 ALA A CA 1
ATOM 847 C C . ALA A 1 102 ? -6.807 -10.765 6.987 1.00 93.12 102 ALA A C 1
ATOM 849 O O . ALA A 1 102 ? -6.063 -9.798 7.207 1.00 93.12 102 ALA A O 1
ATOM 850 N N . PRO A 1 103 ? -6.601 -11.657 5.997 1.00 95.06 103 PRO A N 1
ATOM 851 C CA . PRO A 1 103 ? -5.520 -11.540 5.025 1.00 95.06 103 PRO A CA 1
ATOM 852 C C . PRO A 1 103 ? -5.515 -10.193 4.293 1.00 95.06 103 PRO A C 1
ATOM 854 O O . PRO A 1 103 ? -6.518 -9.472 4.284 1.00 95.06 103 PRO A O 1
ATOM 857 N N . TYR A 1 104 ? -4.386 -9.851 3.671 1.00 95.75 104 TYR A N 1
ATOM 858 C CA . TYR A 1 104 ? -4.188 -8.563 3.002 1.00 95.75 104 TYR A CA 1
ATOM 859 C C . TYR A 1 104 ? -5.277 -8.255 1.964 1.00 95.75 104 TYR A C 1
ATOM 861 O O . TYR A 1 104 ? -5.914 -7.206 2.025 1.00 95.75 104 TYR A O 1
ATOM 869 N N . ASP A 1 105 ? -5.560 -9.192 1.063 1.00 91.94 105 ASP A N 1
ATOM 870 C CA . ASP A 1 105 ? -6.560 -9.059 -0.003 1.00 91.94 105 ASP A CA 1
ATOM 871 C C . ASP A 1 105 ? -8.000 -8.951 0.528 1.00 91.94 105 ASP A C 1
ATOM 873 O O . ASP A 1 105 ? -8.889 -8.430 -0.154 1.00 91.94 105 ASP A O 1
ATOM 877 N N . GLN A 1 106 ? -8.238 -9.418 1.755 1.00 95.44 106 GLN A N 1
ATOM 878 C CA . GLN A 1 106 ? -9.526 -9.342 2.441 1.00 95.44 106 GLN A CA 1
ATOM 879 C C . GLN A 1 106 ? -9.709 -8.036 3.223 1.00 95.44 106 GLN A C 1
ATOM 881 O O . GLN A 1 106 ? -10.830 -7.722 3.615 1.00 95.44 106 GLN A O 1
ATOM 886 N N . SER A 1 107 ? -8.651 -7.256 3.448 1.00 95.31 107 SER A N 1
ATOM 887 C CA . SER A 1 107 ? -8.741 -5.946 4.099 1.00 95.31 107 SER A CA 1
ATOM 888 C C . SER A 1 107 ? -9.322 -4.903 3.146 1.00 95.31 107 SER A C 1
ATOM 890 O O . SER A 1 107 ? -8.808 -4.702 2.046 1.00 95.31 107 SER A O 1
ATOM 892 N N . GLY A 1 108 ? -10.375 -4.198 3.569 1.00 94.88 108 GLY A N 1
ATOM 893 C CA . GLY A 1 108 ? -11.003 -3.156 2.749 1.00 94.88 108 GLY A CA 1
ATOM 894 C C . GLY A 1 108 ? -10.069 -1.986 2.421 1.00 94.88 108 GLY A C 1
ATOM 895 O O . GLY A 1 108 ? -10.078 -1.496 1.293 1.00 94.88 108 GLY A O 1
ATOM 896 N N . TRP A 1 109 ? -9.214 -1.593 3.372 1.00 93.44 109 TRP A N 1
ATOM 897 C CA . TRP A 1 109 ? -8.187 -0.564 3.168 1.00 93.44 109 TRP A CA 1
ATOM 898 C C . TRP A 1 109 ? -7.155 -1.001 2.124 1.00 93.44 109 TRP A C 1
ATOM 900 O O . TRP A 1 109 ? -7.002 -0.342 1.098 1.00 93.44 109 TRP A O 1
ATOM 910 N N . CYS A 1 110 ? -6.534 -2.166 2.330 1.00 94.81 110 CYS A N 1
ATOM 911 C CA . CYS A 1 110 ? -5.515 -2.704 1.428 1.00 94.81 110 CYS A CA 1
ATOM 912 C C . CYS A 1 110 ? -6.072 -2.933 0.015 1.00 94.81 110 CYS A C 1
ATOM 914 O O . CYS A 1 110 ? -5.411 -2.629 -0.975 1.00 94.81 110 CYS A O 1
ATOM 916 N N . PHE A 1 111 ? -7.317 -3.408 -0.092 1.00 94.31 111 PHE A N 1
ATOM 917 C CA . PHE A 1 111 ? -8.005 -3.566 -1.370 1.00 94.31 111 PHE A CA 1
ATOM 918 C C . PHE A 1 111 ? -8.135 -2.238 -2.130 1.00 94.31 111 PHE A C 1
ATOM 920 O O . PHE A 1 111 ? -7.847 -2.190 -3.328 1.00 94.31 111 PHE A O 1
ATOM 927 N N . VAL A 1 112 ? -8.546 -1.155 -1.461 1.00 93.31 112 VAL A N 1
ATOM 928 C CA . VAL A 1 112 ? -8.673 0.161 -2.106 1.00 93.31 112 VAL A CA 1
ATOM 929 C C . VAL A 1 112 ? -7.316 0.757 -2.452 1.00 93.31 112 VAL A C 1
ATOM 931 O O . VAL A 1 112 ? -7.167 1.269 -3.555 1.00 93.31 112 VAL A O 1
ATOM 934 N N . GLU A 1 113 ? -6.313 0.641 -1.587 1.00 93.50 113 GLU A N 1
ATOM 935 C CA . GLU A 1 113 ? -4.946 1.095 -1.875 1.00 93.50 113 GLU A CA 1
ATOM 936 C C . GLU A 1 113 ? -4.362 0.375 -3.100 1.00 93.50 113 GLU A C 1
ATOM 938 O O . GLU A 1 113 ? -3.865 1.014 -4.033 1.00 93.50 113 GLU A O 1
ATOM 943 N N . ALA A 1 114 ? -4.505 -0.954 -3.152 1.00 91.81 114 ALA A N 1
ATOM 944 C CA . ALA A 1 114 ? -4.091 -1.764 -4.289 1.00 91.81 114 ALA A CA 1
ATOM 945 C C . ALA A 1 114 ? -4.844 -1.376 -5.572 1.00 91.81 114 ALA A C 1
ATOM 947 O O . ALA A 1 114 ? -4.214 -1.261 -6.624 1.00 91.81 114 ALA A O 1
ATOM 948 N N . SER A 1 115 ? -6.153 -1.117 -5.478 1.00 91.06 115 SER A N 1
ATOM 949 C CA . SER A 1 115 ? -6.994 -0.709 -6.613 1.00 91.06 115 SER A CA 1
ATOM 950 C C . SER A 1 115 ? -6.662 0.696 -7.116 1.00 91.06 115 SER A C 1
ATOM 952 O O . SER A 1 115 ? -6.620 0.926 -8.315 1.00 91.06 115 SER A O 1
ATOM 954 N N . ILE A 1 116 ? -6.408 1.653 -6.222 1.00 90.56 116 ILE A N 1
ATOM 955 C CA . ILE A 1 116 ? -6.006 3.023 -6.579 1.00 90.56 116 ILE A CA 1
ATOM 956 C C . ILE A 1 116 ? -4.639 3.003 -7.270 1.00 90.56 116 ILE A C 1
ATOM 958 O O . ILE A 1 116 ? -4.441 3.661 -8.292 1.00 90.56 116 ILE A O 1
ATOM 962 N N . SER A 1 117 ? -3.701 2.212 -6.741 1.00 89.38 117 SER A N 1
ATOM 963 C CA . SER A 1 117 ? -2.346 2.124 -7.289 1.00 89.38 117 SER A CA 1
ATOM 964 C C . SER A 1 117 ? -2.264 1.491 -8.677 1.00 89.38 117 SER A C 1
ATOM 966 O O . SER A 1 117 ? -1.261 1.686 -9.359 1.00 89.38 117 SER A O 1
ATOM 968 N N . SER A 1 118 ? -3.284 0.744 -9.113 1.00 86.00 118 SER A N 1
ATOM 969 C CA . SER A 1 118 ? -3.274 0.070 -10.412 1.00 86.00 118 SER A CA 1
ATOM 970 C C . SER A 1 118 ? -3.775 0.930 -11.573 1.00 86.00 118 SER A C 1
ATOM 972 O O . SER A 1 118 ? -3.519 0.569 -12.721 1.00 86.00 118 SER A O 1
ATOM 974 N N . VAL A 1 119 ? -4.458 2.050 -11.299 1.00 81.69 119 VAL A N 1
ATOM 975 C CA . VAL A 1 119 ? -5.237 2.779 -12.316 1.00 81.69 119 VAL A CA 1
ATOM 976 C C . VAL A 1 119 ? -4.375 3.563 -13.297 1.00 81.69 119 VAL A C 1
ATOM 978 O O . VAL A 1 119 ? -4.520 3.392 -14.500 1.00 81.69 119 VAL A O 1
ATOM 981 N N . ILE A 1 120 ? -3.508 4.441 -12.791 1.00 76.31 120 ILE A N 1
ATOM 982 C CA . ILE A 1 120 ? -2.775 5.405 -13.634 1.00 76.31 120 ILE A CA 1
ATOM 983 C C . ILE A 1 120 ? -1.272 5.142 -13.691 1.00 76.31 120 ILE A C 1
ATOM 985 O O . ILE A 1 120 ? -0.550 5.816 -14.416 1.00 76.31 120 ILE A O 1
ATOM 989 N N . LYS A 1 121 ? -0.776 4.200 -12.887 1.00 75.94 121 LYS A N 1
ATOM 990 C CA . LYS A 1 121 ? 0.652 3.905 -12.814 1.00 75.94 121 LYS A CA 1
ATOM 991 C C . LYS A 1 121 ? 1.072 2.982 -13.951 1.00 75.94 121 LYS A C 1
ATOM 993 O O . LYS A 1 121 ? 0.443 1.944 -14.151 1.00 75.94 121 LYS A O 1
ATOM 998 N N . GLY A 1 122 ? 2.185 3.318 -14.601 1.00 68.62 122 GLY A N 1
ATOM 999 C CA . GLY A 1 122 ? 2.898 2.379 -15.464 1.00 68.62 122 GLY A CA 1
ATOM 1000 C C . GLY A 1 122 ? 3.479 1.212 -14.659 1.00 68.62 122 GLY A C 1
ATOM 1001 O O . GLY A 1 122 ? 3.631 1.291 -13.434 1.00 68.62 122 GLY A O 1
ATOM 1002 N N . GLY A 1 123 ? 3.819 0.116 -15.342 1.00 65.62 123 GLY A N 1
ATOM 1003 C CA . GLY A 1 123 ? 4.254 -1.131 -14.697 1.00 65.62 123 GLY A CA 1
ATOM 1004 C C . GLY A 1 123 ? 5.461 -0.984 -13.755 1.00 65.62 123 GLY A C 1
ATOM 1005 O O . GLY A 1 123 ? 5.566 -1.717 -12.778 1.00 65.62 123 GLY A O 1
ATOM 1006 N N . ASP A 1 124 ? 6.353 -0.020 -13.997 1.00 73.75 124 ASP A N 1
ATOM 1007 C CA . ASP A 1 124 ? 7.536 0.256 -13.163 1.00 73.75 124 ASP A CA 1
ATOM 1008 C C . ASP A 1 124 ? 7.238 0.969 -11.831 1.00 73.75 124 ASP A C 1
ATOM 1010 O O . ASP A 1 124 ? 8.130 1.092 -10.991 1.00 73.75 124 ASP A O 1
ATOM 1014 N N . SER A 1 125 ? 6.005 1.433 -11.612 1.00 85.38 125 SER A N 1
ATOM 1015 C CA . SER A 1 125 ? 5.628 2.241 -10.443 1.00 85.38 125 SER A CA 1
ATOM 1016 C C . SER A 1 125 ? 4.742 1.490 -9.443 1.00 85.38 125 SER A C 1
ATOM 1018 O O . SER A 1 125 ? 4.182 2.094 -8.526 1.00 85.38 125 SER A O 1
ATOM 1020 N N . ARG A 1 126 ? 4.619 0.165 -9.578 1.00 90.38 126 ARG A N 1
ATOM 1021 C CA . ARG A 1 126 ? 3.891 -0.694 -8.636 1.00 90.38 126 ARG A CA 1
ATOM 1022 C C . ARG A 1 126 ? 4.558 -2.064 -8.526 1.00 90.38 126 ARG A C 1
ATOM 1024 O O . ARG A 1 126 ? 4.677 -2.770 -9.521 1.00 90.38 126 ARG A O 1
ATOM 1031 N N . TYR A 1 127 ? 4.918 -2.457 -7.309 1.00 93.00 127 TYR A N 1
ATOM 1032 C CA . TYR A 1 127 ? 5.529 -3.750 -7.005 1.00 93.00 127 TYR A CA 1
ATOM 1033 C C . TYR A 1 127 ? 4.677 -4.528 -6.005 1.00 93.00 127 TYR A C 1
ATOM 1035 O O . TYR A 1 127 ? 4.352 -4.008 -4.938 1.00 93.00 127 TYR A O 1
ATOM 1043 N N . ASP A 1 128 ? 4.327 -5.766 -6.344 1.00 93.94 128 ASP A N 1
ATOM 1044 C CA . ASP A 1 128 ? 3.691 -6.719 -5.438 1.00 93.94 128 ASP A CA 1
ATOM 1045 C C . ASP A 1 128 ? 4.751 -7.643 -4.828 1.00 93.94 128 ASP A C 1
ATOM 1047 O O . ASP A 1 128 ? 5.322 -8.505 -5.498 1.00 93.94 128 ASP A O 1
ATOM 1051 N N . LEU A 1 129 ? 5.039 -7.431 -3.544 1.00 94.75 129 LEU A N 1
ATOM 1052 C CA . LEU A 1 129 ? 6.049 -8.182 -2.804 1.00 94.75 129 LEU A CA 1
ATOM 1053 C C . LEU A 1 129 ? 5.546 -9.586 -2.439 1.00 94.75 129 LEU A C 1
ATOM 1055 O O . LEU A 1 129 ? 6.359 -10.440 -2.093 1.00 94.75 129 LEU A O 1
ATOM 1059 N N . GLY A 1 130 ? 4.239 -9.852 -2.548 1.00 93.38 130 GLY A N 1
ATOM 1060 C CA . GLY A 1 130 ? 3.654 -11.182 -2.364 1.00 93.38 130 GLY A CA 1
ATOM 1061 C C . GLY A 1 130 ? 4.060 -12.181 -3.438 1.00 93.38 130 GLY A C 1
ATOM 1062 O O . GLY A 1 130 ? 3.926 -13.382 -3.236 1.00 93.38 130 GLY A O 1
ATOM 1063 N N . LEU A 1 131 ? 4.586 -11.691 -4.562 1.00 92.31 131 LEU A N 1
ATOM 1064 C CA . LEU A 1 131 ? 5.136 -12.514 -5.639 1.00 92.31 131 LEU A CA 1
ATOM 1065 C C . LEU A 1 131 ? 6.586 -12.952 -5.371 1.00 92.31 131 LEU A C 1
ATOM 1067 O O . LEU A 1 131 ? 7.189 -13.619 -6.211 1.00 92.31 131 LEU A O 1
ATOM 1071 N N . LEU A 1 132 ? 7.146 -12.578 -4.216 1.00 91.75 132 LEU A N 1
ATOM 1072 C CA . LEU A 1 132 ? 8.446 -13.030 -3.735 1.00 91.75 132 LEU A CA 1
ATOM 1073 C C . LEU A 1 132 ? 8.278 -13.925 -2.522 1.00 91.75 132 LEU A C 1
ATOM 1075 O O . LEU A 1 132 ? 7.564 -13.580 -1.584 1.00 91.75 132 LEU A O 1
ATOM 1079 N N . GLU A 1 133 ? 9.044 -15.007 -2.485 1.00 90.56 133 GLU A N 1
ATOM 1080 C CA . GLU A 1 133 ? 9.279 -15.717 -1.236 1.00 90.56 133 GLU A CA 1
ATOM 1081 C C . GLU A 1 133 ? 10.160 -14.863 -0.312 1.00 90.56 133 GLU A C 1
ATOM 1083 O O . GLU A 1 133 ? 11.110 -14.208 -0.753 1.00 90.56 133 GLU A O 1
ATOM 1088 N N . ILE A 1 134 ? 9.879 -14.884 0.994 1.00 86.81 134 ILE A N 1
ATOM 1089 C CA . ILE A 1 134 ? 10.647 -14.098 1.977 1.00 86.81 134 ILE A CA 1
ATOM 1090 C C . ILE A 1 134 ? 12.134 -14.491 1.963 1.00 86.81 134 ILE A C 1
ATOM 1092 O O . ILE A 1 134 ? 13.005 -13.631 2.093 1.00 86.81 134 ILE A O 1
ATOM 1096 N N . ASP A 1 135 ? 12.443 -15.767 1.735 1.00 85.12 135 ASP A N 1
ATOM 1097 C CA . ASP A 1 135 ? 13.826 -16.245 1.648 1.00 85.12 135 ASP A CA 1
ATOM 1098 C C . ASP A 1 135 ? 14.574 -15.676 0.430 1.00 85.12 135 ASP A C 1
ATOM 1100 O O . ASP A 1 135 ? 15.792 -15.464 0.493 1.00 85.12 135 ASP A O 1
ATOM 1104 N N . ASP A 1 136 ? 13.858 -15.381 -0.660 1.00 86.00 136 ASP A N 1
ATOM 1105 C CA . ASP A 1 136 ? 14.433 -14.820 -1.884 1.00 86.00 136 ASP A CA 1
ATOM 1106 C C . ASP A 1 136 ? 14.818 -13.354 -1.689 1.00 86.00 136 ASP A C 1
ATOM 1108 O O . ASP A 1 136 ? 15.893 -12.943 -2.129 1.00 86.00 136 ASP A O 1
ATOM 1112 N N . LEU A 1 137 ? 14.007 -12.591 -0.946 1.00 82.00 137 LEU A N 1
ATOM 1113 C CA . LEU A 1 137 ? 14.318 -11.210 -0.558 1.00 82.00 137 LEU A CA 1
ATOM 1114 C C . LEU A 1 137 ? 15.645 -11.098 0.197 1.00 82.00 137 LEU A C 1
ATOM 1116 O O . LEU A 1 137 ? 16.355 -10.100 0.065 1.00 82.00 137 LEU A O 1
ATOM 1120 N N . LEU A 1 138 ? 15.977 -12.107 0.999 1.00 76.81 138 LEU A N 1
ATOM 1121 C CA . LEU A 1 138 ? 17.165 -12.091 1.845 1.00 76.81 138 LEU A CA 1
ATOM 1122 C C . LEU A 1 138 ? 18.419 -12.591 1.122 1.00 76.81 138 LEU A C 1
ATOM 1124 O O . LEU A 1 138 ? 19.516 -12.144 1.450 1.00 76.81 138 LEU A O 1
ATOM 1128 N N . ASN A 1 139 ? 18.274 -13.503 0.153 1.00 76.94 139 ASN A N 1
ATOM 1129 C CA . ASN A 1 139 ? 19.403 -14.309 -0.323 1.00 76.94 139 ASN A CA 1
ATOM 1130 C C . ASN A 1 139 ? 19.587 -14.353 -1.848 1.00 76.94 139 ASN A C 1
ATOM 1132 O O . ASN A 1 139 ? 20.574 -14.929 -2.311 1.00 76.94 139 ASN A O 1
ATOM 1136 N N . LYS A 1 140 ? 18.669 -13.797 -2.648 1.00 81.31 140 LYS A N 1
ATOM 1137 C CA . LYS A 1 140 ? 18.695 -13.925 -4.115 1.00 81.31 140 LYS A CA 1
ATOM 1138 C C . LYS A 1 140 ? 18.584 -12.579 -4.828 1.00 81.31 140 LYS A C 1
ATOM 1140 O O . LYS A 1 140 ? 18.233 -11.560 -4.242 1.00 81.31 140 LYS A O 1
ATOM 1145 N N . ARG A 1 141 ? 18.904 -12.585 -6.127 1.00 81.38 141 ARG A N 1
ATOM 1146 C CA . ARG A 1 141 ? 18.574 -11.474 -7.031 1.00 81.38 141 ARG A CA 1
ATOM 1147 C C . ARG A 1 141 ? 17.072 -11.472 -7.303 1.00 81.38 141 ARG A C 1
ATOM 1149 O O . ARG A 1 141 ? 16.484 -12.532 -7.487 1.00 81.38 141 ARG A O 1
ATOM 1156 N N . ILE A 1 142 ? 16.487 -10.279 -7.356 1.00 88.75 142 ILE A N 1
ATOM 1157 C CA . ILE A 1 142 ? 15.060 -10.083 -7.613 1.00 88.75 142 ILE A CA 1
ATOM 1158 C C . ILE A 1 142 ? 14.789 -10.030 -9.121 1.00 88.75 142 ILE A C 1
ATOM 1160 O O . ILE A 1 142 ? 15.370 -9.213 -9.838 1.00 88.75 142 ILE A O 1
ATOM 1164 N N . GLU A 1 143 ? 13.845 -10.848 -9.583 1.00 88.62 143 GLU A N 1
ATOM 1165 C CA . GLU A 1 143 ? 13.282 -10.780 -10.935 1.00 88.62 143 GLU A CA 1
ATOM 1166 C C . GLU A 1 143 ? 12.185 -9.703 -11.002 1.00 88.62 143 GLU A C 1
ATOM 1168 O O . GLU A 1 143 ? 10.998 -9.963 -10.852 1.00 88.62 143 GLU A O 1
ATOM 1173 N N . TRP A 1 144 ? 12.577 -8.447 -11.216 1.00 88.62 144 TRP A N 1
ATOM 1174 C CA . TRP A 1 144 ? 11.693 -7.272 -11.100 1.00 88.62 144 TRP A CA 1
ATOM 1175 C C . TRP A 1 144 ? 10.460 -7.258 -12.010 1.00 88.62 144 TRP A C 1
ATOM 1177 O O . TRP A 1 144 ? 9.483 -6.571 -11.704 1.00 88.62 144 TRP A O 1
ATOM 1187 N N . GLY A 1 145 ? 10.513 -7.963 -13.142 1.00 86.56 145 GLY A N 1
ATOM 1188 C CA . GLY A 1 145 ? 9.389 -8.056 -14.072 1.00 86.56 145 GLY A CA 1
ATOM 1189 C C . GLY A 1 145 ? 8.222 -8.862 -13.501 1.00 86.56 145 GLY A C 1
ATOM 1190 O O . GLY A 1 145 ? 7.071 -8.485 -13.711 1.00 86.56 145 GLY A O 1
ATOM 1191 N N . SER A 1 146 ? 8.498 -9.919 -12.725 1.00 87.00 146 SER A N 1
ATOM 1192 C CA . SER A 1 146 ? 7.445 -10.789 -12.184 1.00 87.00 146 SER A CA 1
ATOM 1193 C C . SER A 1 146 ? 6.571 -10.061 -11.165 1.00 87.00 146 SER A C 1
ATOM 1195 O O . SER A 1 146 ? 5.363 -10.276 -11.149 1.00 87.00 146 SER A O 1
ATOM 1197 N N . LEU A 1 147 ? 7.150 -9.122 -10.411 1.00 88.75 147 LEU A N 1
ATOM 1198 C CA . LEU A 1 147 ? 6.502 -8.338 -9.347 1.00 88.75 147 LEU A CA 1
ATOM 1199 C C . LEU A 1 147 ? 5.371 -7.415 -9.814 1.00 88.75 147 LEU A C 1
ATOM 1201 O O . LEU A 1 147 ? 4.706 -6.777 -8.999 1.00 88.75 147 LEU A O 1
ATOM 1205 N N . ARG A 1 148 ? 5.192 -7.286 -11.126 1.00 84.19 148 ARG A N 1
ATOM 1206 C CA . ARG A 1 148 ? 4.209 -6.400 -11.764 1.00 84.19 148 ARG A CA 1
ATOM 1207 C C . ARG A 1 148 ? 2.971 -7.162 -12.229 1.00 84.19 148 ARG A C 1
ATOM 1209 O O . ARG A 1 148 ? 1.991 -6.549 -12.647 1.00 84.19 148 ARG A O 1
ATOM 1216 N N . SER A 1 149 ? 3.030 -8.491 -12.168 1.00 77.56 149 SER A N 1
ATOM 1217 C CA . SER A 1 149 ? 1.975 -9.383 -12.635 1.00 77.56 149 SER A CA 1
ATOM 1218 C C . SER A 1 149 ? 0.712 -9.236 -11.789 1.00 77.56 149 SER A C 1
ATOM 1220 O O . SER A 1 149 ? 0.769 -8.892 -10.610 1.00 77.56 149 SER A O 1
ATOM 1222 N N . GLY A 1 150 ? -0.448 -9.519 -12.385 1.00 76.88 150 GLY A N 1
ATOM 1223 C CA . GLY A 1 150 ? -1.718 -9.541 -11.652 1.00 76.88 150 GLY A CA 1
ATOM 1224 C C . GLY A 1 150 ? -2.275 -8.159 -11.305 1.00 76.88 150 GLY A C 1
ATOM 1225 O O . GLY A 1 150 ? -3.152 -8.045 -10.449 1.00 76.88 150 GLY A O 1
ATOM 1226 N N . ARG A 1 151 ? -1.798 -7.092 -11.962 1.00 81.81 151 ARG A N 1
ATOM 1227 C CA . ARG A 1 151 ? -2.417 -5.768 -11.856 1.00 81.81 151 ARG A CA 1
ATOM 1228 C C . ARG A 1 151 ? -3.860 -5.841 -12.362 1.00 81.81 151 ARG A C 1
ATOM 1230 O O . ARG A 1 151 ? -4.111 -6.268 -13.485 1.00 81.81 151 ARG A O 1
ATOM 1237 N N . MET A 1 152 ? -4.805 -5.419 -11.530 1.00 83.00 152 MET A N 1
ATOM 1238 C CA . MET A 1 152 ? -6.222 -5.405 -11.889 1.00 83.00 152 MET A CA 1
ATOM 1239 C C . MET A 1 152 ? -6.611 -4.034 -12.453 1.00 83.00 152 MET A C 1
ATOM 1241 O O . MET A 1 152 ? -6.191 -3.018 -11.883 1.00 83.00 152 MET A O 1
ATOM 1245 N N . PRO A 1 153 ? -7.413 -3.974 -13.530 1.00 85.25 153 PRO A N 1
ATOM 1246 C CA . PRO A 1 153 ? -8.035 -2.722 -13.944 1.00 85.25 153 PRO A CA 1
ATOM 1247 C C . PRO A 1 153 ? -8.916 -2.153 -12.811 1.00 85.25 153 PRO A C 1
ATOM 1249 O O . PRO A 1 153 ? -9.374 -2.903 -11.944 1.00 85.25 153 PRO A O 1
ATOM 1252 N N . PRO A 1 154 ? -9.166 -0.832 -12.772 1.00 84.69 154 PRO A N 1
ATOM 1253 C CA . PRO A 1 154 ? -10.105 -0.262 -11.813 1.00 84.69 154 PRO A CA 1
ATOM 1254 C C . PRO A 1 154 ? -11.512 -0.825 -12.014 1.00 84.69 154 PRO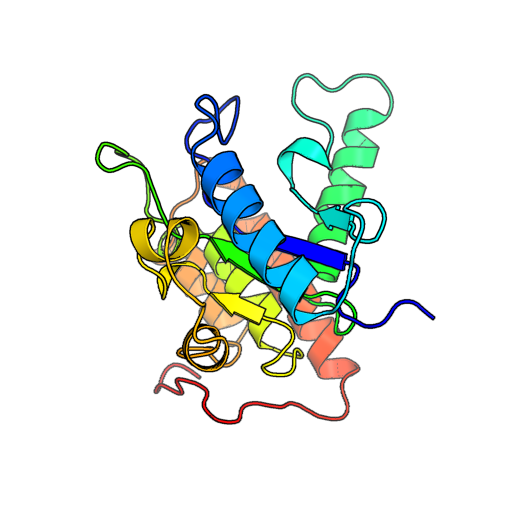 A C 1
ATOM 1256 O O . PRO A 1 154 ? -12.008 -0.909 -13.135 1.00 84.69 154 PRO A O 1
ATOM 1259 N N . LEU A 1 155 ? -12.187 -1.125 -10.909 1.00 92.00 155 LEU A N 1
ATOM 1260 C CA . LEU A 1 155 ? -13.620 -1.400 -10.906 1.00 92.00 155 LEU A CA 1
ATOM 1261 C C . LEU A 1 155 ? -14.413 -0.089 -10.838 1.00 92.00 155 LEU A C 1
ATOM 1263 O O . LEU A 1 155 ? -13.924 0.936 -10.369 1.00 92.00 155 LEU A O 1
ATOM 1267 N N . SER A 1 156 ? -15.682 -0.108 -11.244 1.00 93.12 156 SER A N 1
ATOM 1268 C CA . SER A 1 156 ? -16.543 1.063 -11.037 1.00 93.12 156 SER A CA 1
ATOM 1269 C C . SER A 1 156 ? -16.714 1.376 -9.537 1.00 93.12 156 SER A C 1
ATOM 1271 O O . SER A 1 156 ? -16.725 0.452 -8.713 1.00 93.12 156 SER A O 1
ATOM 1273 N N . PRO A 1 157 ? -16.938 2.648 -9.142 1.00 95.44 157 PRO A N 1
ATOM 1274 C CA . PRO A 1 157 ? -17.211 2.996 -7.746 1.00 95.44 157 PRO A CA 1
ATOM 1275 C C . PRO A 1 157 ? -18.375 2.208 -7.131 1.00 95.44 157 PRO A C 1
ATOM 1277 O O . PRO A 1 157 ? -18.321 1.849 -5.957 1.00 95.44 157 PRO A O 1
ATOM 1280 N N . ALA A 1 158 ? -19.404 1.887 -7.924 1.00 95.88 158 ALA A N 1
ATOM 1281 C CA . ALA A 1 158 ? -20.533 1.071 -7.481 1.00 95.88 158 ALA A CA 1
ATOM 1282 C C . ALA A 1 158 ? -20.108 -0.370 -7.153 1.00 95.88 158 ALA A C 1
ATOM 1284 O O . ALA A 1 158 ? -20.499 -0.907 -6.115 1.00 95.88 158 ALA A O 1
ATOM 1285 N N . ARG A 1 159 ? -19.266 -0.983 -7.997 1.00 95.19 159 ARG A N 1
ATOM 1286 C CA . ARG A 1 159 ? -18.756 -2.337 -7.757 1.00 95.19 159 ARG A CA 1
ATOM 1287 C C . ARG A 1 159 ? -17.804 -2.364 -6.565 1.00 95.19 159 ARG A C 1
ATOM 1289 O O . ARG A 1 159 ? -17.944 -3.240 -5.719 1.00 95.19 159 ARG A O 1
ATOM 1296 N N . VAL A 1 160 ? -16.901 -1.388 -6.437 1.00 94.81 160 VAL A N 1
ATOM 1297 C CA . VAL A 1 160 ? -16.038 -1.260 -5.248 1.00 94.81 160 VAL A CA 1
ATOM 1298 C C . VAL A 1 160 ? -16.872 -1.119 -3.979 1.00 94.81 160 VAL A C 1
ATOM 1300 O O . VAL A 1 160 ? -16.614 -1.834 -3.016 1.00 94.81 160 VAL A O 1
ATOM 1303 N N . ALA A 1 161 ? -17.904 -0.272 -3.982 1.00 96.00 161 ALA A N 1
ATOM 1304 C CA . ALA A 1 161 ? -18.782 -0.111 -2.827 1.00 96.00 161 ALA A CA 1
ATOM 1305 C C . ALA A 1 161 ? -19.481 -1.416 -2.431 1.00 96.00 161 ALA A C 1
ATOM 1307 O O . ALA A 1 161 ? -19.544 -1.741 -1.246 1.00 96.00 161 ALA A O 1
ATOM 1308 N N . GLN A 1 162 ? -19.944 -2.188 -3.415 1.00 96.12 162 GLN A N 1
ATOM 1309 C CA . GLN A 1 162 ? -20.524 -3.503 -3.171 1.00 96.12 162 GLN A CA 1
ATOM 1310 C C . GLN A 1 162 ? -19.505 -4.467 -2.550 1.00 96.12 162 GLN A C 1
ATOM 1312 O O . GLN A 1 162 ? -19.776 -5.042 -1.503 1.00 96.12 162 GLN A O 1
ATOM 1317 N N . LYS A 1 163 ? -18.306 -4.601 -3.133 1.00 95.31 163 LYS A N 1
ATOM 1318 C CA . LYS A 1 163 ? -17.273 -5.510 -2.606 1.00 95.31 163 LYS A CA 1
ATOM 1319 C C . LYS A 1 163 ? -16.824 -5.107 -1.201 1.00 95.31 163 LYS A C 1
ATOM 1321 O O . LYS A 1 163 ? -16.649 -5.968 -0.345 1.00 95.31 163 LYS A O 1
ATOM 1326 N N . LEU A 1 164 ? -16.671 -3.808 -0.940 1.00 95.56 164 LEU A N 1
ATOM 1327 C CA . LEU A 1 164 ? -16.311 -3.297 0.385 1.00 95.56 164 LEU A CA 1
ATOM 1328 C C . LEU A 1 164 ? -17.357 -3.635 1.450 1.00 95.56 164 LEU A C 1
ATOM 1330 O O . LEU A 1 164 ? -16.988 -3.866 2.596 1.00 95.56 164 LEU A O 1
ATOM 1334 N N . LYS A 1 165 ? -18.637 -3.667 1.073 1.00 93.94 165 LYS A N 1
ATOM 1335 C CA . LYS A 1 165 ? -19.744 -3.985 1.974 1.00 93.94 165 LYS A CA 1
ATOM 1336 C C . LYS A 1 165 ? -19.946 -5.489 2.166 1.00 93.94 165 LYS A C 1
ATOM 1338 O O . LYS A 1 165 ? -20.197 -5.924 3.285 1.00 93.94 165 LYS A O 1
ATOM 1343 N N . ASP A 1 166 ? -19.859 -6.254 1.082 1.00 94.06 166 ASP A N 1
ATOM 1344 C CA . ASP A 1 166 ? -20.315 -7.646 1.050 1.00 94.06 166 ASP A CA 1
ATOM 1345 C C . ASP A 1 166 ? -19.166 -8.652 1.234 1.00 94.06 166 ASP A C 1
ATOM 1347 O O . ASP A 1 166 ? -19.393 -9.772 1.688 1.00 94.06 166 ASP A O 1
ATOM 1351 N N . GLU A 1 167 ? -17.932 -8.276 0.876 1.00 94.81 167 GLU A N 1
ATOM 1352 C CA . GLU A 1 167 ? -16.798 -9.207 0.786 1.00 94.81 167 GLU A CA 1
ATOM 1353 C C . GLU A 1 167 ? -15.610 -8.814 1.677 1.00 94.81 167 GLU A C 1
ATOM 1355 O O . GLU A 1 167 ? -14.912 -9.689 2.191 1.00 94.81 167 GLU A O 1
ATOM 1360 N N . LYS A 1 168 ? -15.334 -7.514 1.848 1.00 95.56 168 LYS A N 1
ATOM 1361 C CA . LYS A 1 168 ? -14.130 -7.045 2.555 1.00 95.56 168 LYS A CA 1
ATOM 1362 C C . LYS A 1 168 ? -14.349 -6.869 4.052 1.00 95.56 168 LYS A C 1
ATOM 1364 O O . LYS A 1 168 ? -15.445 -6.609 4.536 1.00 95.56 168 LYS A O 1
ATOM 1369 N N . LYS A 1 169 ? -13.253 -6.996 4.797 1.00 94.19 169 LYS A N 1
ATOM 1370 C CA . LYS A 1 169 ? -13.209 -6.918 6.255 1.00 94.19 169 LYS A CA 1
ATOM 1371 C C . LYS A 1 169 ? -12.613 -5.593 6.707 1.00 94.19 169 LYS A C 1
ATOM 1373 O O . LYS A 1 169 ? -11.605 -5.128 6.170 1.00 94.19 169 LYS A O 1
ATOM 1378 N N . PHE A 1 170 ? -13.206 -5.041 7.757 1.00 90.75 170 PHE A N 1
ATOM 1379 C CA . PHE A 1 170 ? -12.743 -3.841 8.437 1.00 90.75 170 PHE A CA 1
ATOM 1380 C C . PHE A 1 170 ? -12.575 -4.121 9.926 1.00 90.75 170 PHE A C 1
ATOM 1382 O O . PHE A 1 170 ? -13.302 -4.914 10.517 1.00 90.75 170 PHE A O 1
ATOM 1389 N N . THR A 1 171 ? -11.607 -3.452 10.546 1.00 83.62 171 THR A N 1
ATOM 1390 C CA . THR A 1 171 ? -11.459 -3.474 12.010 1.00 83.62 171 THR A CA 1
ATOM 1391 C C . THR A 1 171 ? -12.510 -2.582 12.687 1.00 83.62 171 THR A C 1
ATOM 1393 O O . THR A 1 171 ? -12.786 -2.745 13.875 1.00 83.62 171 THR A O 1
ATOM 1396 N N . ASN A 1 172 ? -13.080 -1.633 11.937 1.00 82.06 172 ASN A N 1
ATOM 1397 C CA . ASN A 1 172 ? -14.098 -0.689 12.373 1.00 82.06 172 ASN A CA 1
ATOM 1398 C C . ASN A 1 172 ? -15.114 -0.479 11.241 1.00 82.06 172 ASN A C 1
ATOM 1400 O O . ASN A 1 172 ? -14.762 0.066 10.197 1.00 82.06 172 ASN A O 1
ATOM 1404 N N . ASP A 1 173 ? -16.370 -0.862 11.460 1.00 80.12 173 ASP A N 1
ATOM 1405 C CA . ASP A 1 173 ? -17.424 -0.784 10.438 1.00 80.12 173 ASP A CA 1
ATOM 1406 C C . ASP A 1 173 ? -17.668 0.648 9.931 1.00 80.12 173 ASP A C 1
ATOM 1408 O O . ASP A 1 173 ? -18.042 0.845 8.776 1.00 80.12 173 ASP A O 1
ATOM 1412 N N . SER A 1 174 ? -17.374 1.673 10.744 1.00 84.31 174 SER A N 1
ATOM 1413 C CA . SER A 1 174 ? -17.463 3.077 10.307 1.00 84.31 174 SER A CA 1
ATOM 1414 C C . SER A 1 174 ? -16.450 3.453 9.219 1.00 84.31 174 SER A C 1
ATOM 1416 O O . SER A 1 174 ? -16.558 4.528 8.627 1.00 84.31 174 SER A O 1
ATOM 1418 N N . ASP A 1 175 ? -15.449 2.611 8.956 1.00 88.00 175 ASP A N 1
ATOM 1419 C CA . ASP A 1 175 ? -14.467 2.849 7.902 1.00 88.00 175 ASP A CA 1
ATOM 1420 C C . ASP A 1 175 ? -14.985 2.464 6.515 1.00 88.00 175 ASP A C 1
ATOM 1422 O O . ASP A 1 175 ? -14.464 2.991 5.534 1.00 88.00 175 ASP A O 1
ATOM 1426 N N . VAL A 1 176 ? -16.032 1.635 6.407 1.00 92.56 176 VAL A N 1
ATOM 1427 C CA . VAL A 1 176 ? -16.586 1.213 5.108 1.00 92.56 176 VAL A CA 1
ATOM 1428 C C . VAL A 1 176 ? -16.984 2.433 4.277 1.00 92.56 176 VAL A C 1
ATOM 1430 O O . VAL A 1 176 ? -16.475 2.627 3.175 1.00 92.56 176 VAL A O 1
ATOM 1433 N N . GLU A 1 177 ? -17.839 3.304 4.820 1.00 92.19 177 GLU A N 1
ATOM 1434 C CA . GLU A 1 177 ? -18.303 4.508 4.117 1.00 92.19 177 GLU A CA 1
ATOM 1435 C C . GLU A 1 177 ? -17.149 5.453 3.772 1.00 92.19 177 GLU A C 1
ATOM 1437 O O . GLU A 1 177 ? -17.111 6.022 2.679 1.00 92.19 177 GLU A O 1
ATOM 1442 N N . LYS A 1 178 ? -16.170 5.585 4.676 1.00 90.31 178 LYS A N 1
ATOM 1443 C CA . LYS A 1 178 ? -14.983 6.416 4.442 1.00 90.31 178 LYS A CA 1
ATOM 1444 C C . LYS A 1 178 ? -14.208 5.892 3.240 1.00 90.31 178 LYS A C 1
ATOM 1446 O O . LYS A 1 178 ? -13.934 6.656 2.321 1.00 90.31 178 LYS A O 1
ATOM 1451 N N . VAL A 1 179 ? -13.898 4.600 3.217 1.00 92.12 179 VAL A N 1
ATOM 1452 C CA . VAL A 1 179 ? -13.088 3.971 2.169 1.00 92.12 179 VAL A CA 1
ATOM 1453 C C . VAL A 1 179 ? -13.819 3.942 0.820 1.00 92.12 179 VAL A C 1
ATOM 1455 O O . VAL A 1 179 ? -13.196 4.186 -0.214 1.00 92.12 179 VAL A O 1
ATOM 1458 N N . VAL A 1 180 ? -15.146 3.778 0.815 1.00 94.12 180 VAL A N 1
ATOM 1459 C CA . VAL A 1 180 ? -15.980 3.954 -0.390 1.00 94.12 180 VAL A CA 1
ATOM 1460 C C . VAL A 1 180 ? -15.845 5.369 -0.955 1.00 94.12 180 VAL A C 1
ATOM 1462 O O . VAL A 1 180 ? -15.582 5.544 -2.147 1.00 94.12 180 VAL A O 1
ATOM 1465 N N . MET A 1 181 ? -16.002 6.388 -0.107 1.00 91.44 181 MET A N 1
ATOM 1466 C CA . MET A 1 181 ? -15.909 7.787 -0.529 1.00 91.44 181 MET A CA 1
ATOM 1467 C C . MET A 1 181 ? -14.504 8.153 -1.007 1.00 91.44 181 MET A C 1
ATOM 1469 O O . MET A 1 181 ? -14.359 8.892 -1.981 1.00 91.44 181 MET A O 1
ATOM 1473 N N . LEU A 1 182 ? -13.477 7.602 -0.360 1.00 90.62 182 LEU A N 1
ATOM 1474 C CA . LEU A 1 182 ? -12.081 7.744 -0.759 1.00 90.62 182 LEU A CA 1
ATOM 1475 C C . LEU A 1 182 ? -11.846 7.211 -2.180 1.00 90.62 182 LEU A C 1
ATOM 1477 O O . LEU A 1 182 ? -11.312 7.940 -3.018 1.00 90.62 182 LEU A O 1
ATOM 1481 N N . TYR A 1 183 ? -12.294 5.985 -2.471 1.00 92.50 183 TYR A N 1
ATOM 1482 C CA . TYR A 1 183 ? -12.167 5.402 -3.806 1.00 92.50 183 TYR A CA 1
ATOM 1483 C C . TYR A 1 183 ? -12.942 6.202 -4.855 1.00 92.50 183 TYR A C 1
ATOM 1485 O O 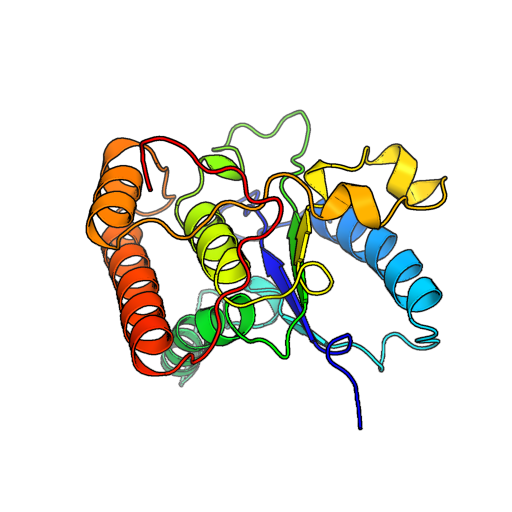. TYR A 1 183 ? -12.390 6.557 -5.895 1.00 92.50 183 TYR A O 1
ATOM 1493 N N . LYS A 1 184 ? -14.207 6.539 -4.570 1.00 92.94 184 LYS A N 1
ATOM 1494 C CA . LYS A 1 184 ? -15.050 7.317 -5.485 1.00 92.94 184 LYS A CA 1
ATOM 1495 C C . LYS A 1 184 ? -14.412 8.663 -5.826 1.00 92.94 184 LYS A C 1
ATOM 1497 O O . LYS A 1 184 ? -14.332 9.018 -6.994 1.00 92.94 184 LYS A O 1
ATOM 1502 N N . SER A 1 185 ? -13.921 9.388 -4.821 1.00 89.88 185 SER A N 1
ATOM 1503 C CA . SER A 1 185 ? -13.264 10.680 -5.033 1.0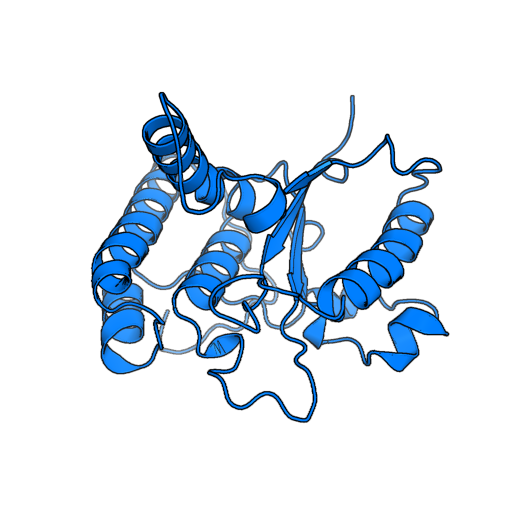0 89.88 185 SER A CA 1
ATOM 1504 C C . SER A 1 185 ? -12.021 10.552 -5.914 1.00 89.88 185 SER A C 1
ATOM 1506 O O . SER A 1 185 ? -11.790 11.419 -6.756 1.00 89.88 185 SER A O 1
ATOM 1508 N N . PHE A 1 186 ? -11.222 9.498 -5.728 1.00 89.00 186 PHE A N 1
ATOM 1509 C CA . PHE A 1 186 ? -10.072 9.228 -6.589 1.00 89.00 186 PHE A CA 1
ATOM 1510 C C . PHE A 1 186 ? -10.511 8.921 -8.026 1.00 89.00 186 PHE A C 1
ATOM 1512 O O . PHE A 1 186 ? -9.995 9.532 -8.958 1.00 89.00 186 PHE A O 1
ATOM 1519 N N . PHE A 1 187 ? -11.494 8.034 -8.199 1.00 90.19 187 PHE A N 1
ATOM 1520 C CA . PHE A 1 187 ? -12.010 7.641 -9.508 1.00 90.19 187 PHE A CA 1
ATOM 1521 C C . PHE A 1 187 ? -12.567 8.839 -10.286 1.00 90.19 187 PHE A C 1
ATOM 1523 O O . PHE A 1 187 ? -12.192 9.046 -11.438 1.00 90.19 187 PHE A O 1
ATOM 1530 N N . ASP A 1 188 ? -13.407 9.665 -9.655 1.00 90.50 188 ASP A N 1
ATOM 1531 C CA . ASP A 1 188 ? -13.971 10.875 -10.270 1.00 90.50 188 ASP A CA 1
ATOM 1532 C C . ASP A 1 188 ? -12.856 11.860 -10.676 1.00 90.50 188 AS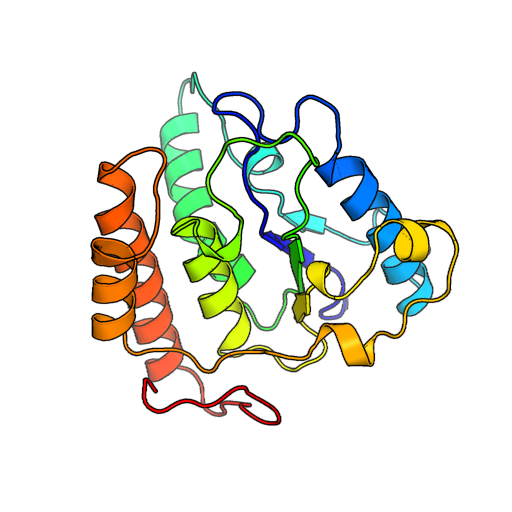P A C 1
ATOM 1534 O O . ASP A 1 188 ? -12.887 12.448 -11.757 1.00 90.50 188 ASP A O 1
ATOM 1538 N N . THR A 1 189 ? -11.821 12.002 -9.840 1.00 87.44 189 THR A N 1
ATOM 1539 C CA . THR A 1 189 ? -10.669 12.864 -10.151 1.00 87.44 189 THR A CA 1
ATOM 1540 C C . THR A 1 189 ? -9.908 12.340 -11.365 1.00 87.44 189 THR A C 1
ATOM 1542 O O . THR A 1 189 ? -9.685 13.085 -12.314 1.00 87.44 189 THR A O 1
ATOM 1545 N N . VAL A 1 190 ? -9.535 11.060 -11.369 1.00 85.06 190 VAL A N 1
ATOM 1546 C CA . VAL A 1 190 ? -8.743 10.446 -12.446 1.00 85.06 190 VAL A CA 1
ATOM 1547 C C . VAL A 1 190 ? -9.507 10.422 -13.764 1.00 85.06 190 VAL A C 1
ATOM 1549 O O . VAL A 1 190 ? -8.986 10.872 -14.779 1.00 85.06 190 VAL A O 1
ATOM 1552 N N . SER A 1 191 ? -10.759 9.965 -13.747 1.00 85.88 191 SER A N 1
ATOM 1553 C CA . SER A 1 191 ? -11.591 9.869 -14.955 1.00 85.88 191 SER A CA 1
ATOM 1554 C C . SER A 1 191 ? -11.859 11.218 -15.627 1.00 85.88 191 SER A C 1
ATOM 1556 O O . SER A 1 191 ? -12.112 11.253 -16.826 1.00 85.88 191 SER A O 1
ATOM 1558 N N . SER A 1 192 ? -11.783 12.323 -14.880 1.00 86.25 192 SER A N 1
ATOM 15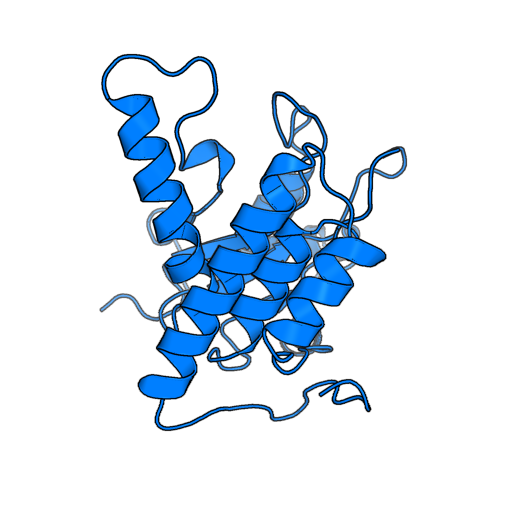59 C CA . SER A 1 192 ? -11.977 13.675 -15.418 1.00 86.25 192 SER A CA 1
ATOM 1560 C C . SER A 1 192 ? -10.693 14.377 -15.876 1.00 86.25 192 SER A C 1
ATOM 1562 O O . SER A 1 192 ? -10.787 15.419 -16.520 1.00 86.25 192 SER A O 1
ATOM 1564 N N . SER A 1 193 ? -9.511 13.853 -15.534 1.00 82.62 193 SER A N 1
ATOM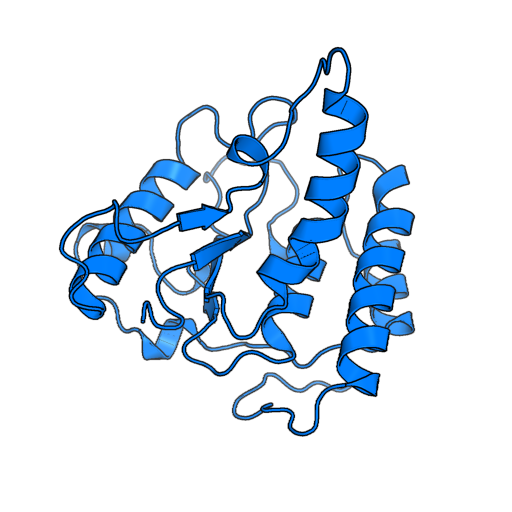 1565 C CA . SER A 1 193 ? -8.235 14.570 -15.701 1.00 82.62 193 SER A CA 1
ATOM 1566 C C . SER A 1 193 ? -7.154 13.814 -16.468 1.00 82.62 193 SER A C 1
ATOM 1568 O O . SER A 1 193 ? -6.186 14.433 -16.901 1.00 82.62 193 SER A O 1
ATOM 1570 N N . VAL A 1 194 ? -7.288 12.498 -16.630 1.00 82.94 194 VAL A N 1
ATOM 1571 C CA . VAL A 1 194 ? -6.272 11.670 -17.284 1.00 82.94 194 VAL A CA 1
ATOM 1572 C C . VAL A 1 194 ? -6.570 11.521 -18.774 1.00 82.94 194 VAL A C 1
ATOM 1574 O O . VAL A 1 194 ? -7.683 11.175 -19.159 1.00 82.94 194 VAL A O 1
ATOM 1577 N N . GLU A 1 195 ? -5.555 11.766 -19.604 1.00 84.25 195 GLU A N 1
ATOM 1578 C CA . GLU A 1 195 ? -5.644 11.670 -21.068 1.00 84.25 195 GLU A CA 1
ATOM 1579 C C . GLU A 1 195 ? -5.348 10.254 -21.589 1.00 84.25 195 GLU A C 1
ATOM 1581 O O . GLU A 1 195 ? -5.876 9.856 -22.625 1.00 84.25 195 GLU A O 1
ATOM 1586 N N . GLU A 1 196 ? -4.551 9.470 -20.854 1.00 81.75 196 GLU A N 1
ATOM 1587 C CA . GLU A 1 196 ? -4.136 8.118 -21.243 1.00 81.75 196 GLU A CA 1
ATOM 1588 C C . GLU A 1 196 ? -4.204 7.140 -20.065 1.00 81.75 196 GLU A C 1
ATOM 1590 O O . GLU A 1 196 ? -3.753 7.432 -18.957 1.00 81.75 196 GLU A O 1
ATOM 1595 N N . LEU A 1 197 ? -4.746 5.946 -20.313 1.00 82.88 197 LEU A N 1
ATOM 1596 C CA . LEU A 1 197 ? -4.803 4.853 -19.344 1.00 82.88 197 LEU A CA 1
ATOM 1597 C C . LEU A 1 197 ? -4.020 3.656 -19.874 1.00 82.88 197 LEU A C 1
ATOM 1599 O O . LEU A 1 197 ? -4.293 3.148 -20.961 1.00 82.88 197 LEU A O 1
ATOM 1603 N N . GLU A 1 198 ? -3.073 3.170 -19.080 1.00 77.94 198 GLU A N 1
ATOM 1604 C CA . GLU A 1 198 ? -2.256 2.015 -19.429 1.00 77.94 198 GLU A CA 1
ATOM 1605 C C . GLU A 1 198 ? -2.792 0.776 -18.710 1.00 77.94 198 GLU A C 1
ATOM 1607 O O . GLU A 1 198 ? -2.522 0.584 -17.527 1.00 77.94 198 GLU A O 1
ATOM 1612 N N . PHE A 1 199 ? -3.525 -0.094 -19.413 1.00 82.06 199 PHE A N 1
ATOM 1613 C CA . PHE A 1 199 ? -4.047 -1.368 -18.879 1.00 82.06 199 PHE A CA 1
ATOM 1614 C C . PHE A 1 199 ? -3.503 -2.605 -19.607 1.00 82.06 199 PHE A C 1
ATOM 1616 O O . PHE A 1 199 ? -4.166 -3.645 -19.668 1.00 82.06 199 PHE A O 1
ATOM 1623 N N . PHE A 1 200 ? -2.300 -2.489 -20.173 1.00 76.19 200 PHE A N 1
ATOM 1624 C CA . PHE A 1 200 ? -1.583 -3.626 -20.741 1.00 76.19 200 PHE A CA 1
ATOM 1625 C C . PHE A 1 200 ? -1.248 -4.659 -19.651 1.00 76.19 200 PHE A C 1
ATOM 1627 O O . PHE A 1 200 ? -0.968 -4.280 -18.509 1.00 76.19 200 PHE A O 1
ATOM 1634 N N . ASP A 1 201 ? -1.330 -5.946 -20.010 1.00 74.69 201 ASP A N 1
ATOM 1635 C CA . ASP A 1 201 ? -1.121 -7.112 -19.135 1.00 74.69 201 ASP A CA 1
ATOM 1636 C C . ASP A 1 201 ? -1.897 -7.077 -17.802 1.00 74.69 201 ASP A C 1
ATOM 1638 O O . ASP A 1 201 ? -1.485 -7.651 -16.790 1.00 74.69 201 ASP A O 1
ATOM 1642 N N . CYS A 1 202 ? -3.058 -6.415 -17.797 1.00 82.25 202 CYS A N 1
ATOM 1643 C CA . CYS A 1 202 ? -3.964 -6.412 -16.655 1.00 82.25 202 CYS A CA 1
ATOM 1644 C C . CYS A 1 202 ? -4.858 -7.662 -16.625 1.00 82.25 202 CYS A C 1
ATOM 1646 O O . CYS A 1 202 ? -5.294 -8.173 -17.659 1.00 82.25 202 CYS A O 1
ATOM 1648 N N . GLY A 1 203 ? -5.200 -8.115 -15.418 1.00 82.69 203 GLY A N 1
ATOM 1649 C CA . GLY A 1 203 ? -6.062 -9.272 -15.163 1.00 82.69 203 GLY A CA 1
ATOM 1650 C C . GLY A 1 203 ? -7.548 -8.992 -15.397 1.00 82.69 203 GLY A C 1
ATOM 1651 O O . GLY A 1 203 ? -8.342 -9.097 -14.469 1.00 82.69 203 GLY A O 1
ATOM 1652 N N . TRP A 1 204 ? -7.940 -8.601 -16.610 1.00 83.19 204 TRP A N 1
ATOM 1653 C CA . TRP A 1 204 ? -9.339 -8.330 -16.952 1.00 83.19 204 TRP A CA 1
ATOM 1654 C C . TRP A 1 204 ? -10.252 -9.526 -16.639 1.00 83.19 204 TRP A C 1
ATOM 1656 O O . TRP A 1 204 ? -9.948 -10.676 -16.952 1.00 83.19 204 TRP A O 1
ATOM 1666 N N . THR A 1 205 ? -11.409 -9.236 -16.047 1.00 85.50 205 THR A N 1
ATOM 1667 C CA . THR A 1 205 ? -12.474 -10.209 -15.755 1.00 85.50 205 THR A CA 1
ATOM 1668 C C . THR A 1 205 ? -13.829 -9.617 -16.127 1.00 85.50 205 THR A C 1
ATOM 1670 O O . THR A 1 205 ? -13.929 -8.414 -16.348 1.00 85.50 205 THR A O 1
ATOM 1673 N N . ALA A 1 206 ? -14.888 -10.432 -16.105 1.00 85.38 206 ALA A N 1
ATOM 1674 C CA . ALA A 1 206 ? -16.264 -9.982 -16.347 1.00 85.38 206 ALA A CA 1
ATOM 1675 C C . ALA A 1 206 ? -16.799 -8.947 -15.330 1.00 85.38 206 ALA A C 1
ATOM 1677 O O . ALA A 1 206 ? -17.914 -8.463 -15.493 1.00 85.38 206 ALA A O 1
ATOM 1678 N N . GLU A 1 207 ? -16.053 -8.641 -14.262 1.00 82.94 207 GLU A N 1
ATOM 1679 C CA . GLU A 1 207 ? -16.442 -7.626 -13.274 1.00 82.94 207 GLU A CA 1
ATOM 1680 C C . GLU A 1 207 ? -16.090 -6.183 -13.680 1.00 82.94 207 GLU A C 1
ATOM 1682 O O . GLU A 1 207 ? -16.539 -5.256 -13.000 1.00 82.94 207 GLU A O 1
ATOM 1687 N N . HIS A 1 208 ? -15.281 -6.002 -14.731 1.00 82.81 208 HIS A N 1
ATOM 1688 C CA . HIS A 1 208 ? -14.815 -4.704 -15.235 1.00 82.81 208 HIS A CA 1
ATOM 1689 C C . HIS A 1 208 ? -15.668 -4.251 -16.419 1.00 82.81 208 HIS A C 1
ATOM 1691 O O . HIS A 1 208 ? -16.007 -3.047 -16.452 1.00 82.81 208 HIS A O 1
#

Foldseek 3Di:
DQALLAEEEEQEAQLDPAHRQPPCPVVLLCVLVVVLSCVVVVNPDPVSHDYPDLPVNADDPPDDDCRVVRRVVVVLCSLCQLQPQSAAYEYDQDDPPPRPDDGQCQALRSVLSLLNNLKAYDLQRYFYCVQDDSVCSNDHRDPRNSRSAARAYHFPLVLSLCCLPPGHDDPDPVCSVVSSVSSNVSCVVCVVPPPDTDQPNYPDDPRD